Protein AF-A0AAW2NY58-F1 (afdb_monomer_lite)

Sequence (187 aa):
MQKLPPSAEVEAEKEINEHNFSPGEVVEVSSDEEGFEGAWFTATVVKKLKADKYLVEYQTLRNDDDTNFLREEVDTFHIRPCPPDVGLLDRFEVLEEVDALYNDGWWRGVISKVLKNDRYSVYFRNTQEELKFKHSDLRVHQDWVNCKWFIASKKGAHCFLELHIWSLRKGEMKWSVLADAGCLFFL

Organism: NCBI:txid2727405

Radius of gyration: 21.55 Å; chains: 1; bounding box: 48×75×43 Å

InterPro domains:
  IPR008395 Agenet-like domain [PF05641] (24-84)
  IPR008395 Agenet-like domain [PF05641] (96-145)
  IPR014002 Agenet domain, plant type [SM00743] (19-87)
  IPR014002 Agenet domain, plant type [SM00743] (90-146)

Structure (mmCIF, N/CA/C/O backbone):
data_AF-A0AAW2NY58-F1
#
_entry.id   AF-A0AAW2NY58-F1
#
loop_
_atom_site.group_PDB
_atom_site.id
_atom_site.type_symbol
_atom_site.label_atom_id
_atom_site.label_alt_id
_atom_site.label_comp_id
_atom_site.label_asym_id
_atom_site.label_entity_id
_atom_site.label_seq_id
_atom_site.pdbx_PDB_ins_code
_atom_site.Cartn_x
_atom_site.Cartn_y
_atom_site.Cartn_z
_atom_site.occupancy
_atom_site.B_iso_or_equiv
_atom_site.auth_seq_id
_atom_site.auth_comp_id
_atom_site.auth_asym_id
_atom_site.auth_atom_id
_atom_site.pdbx_PDB_model_num
ATOM 1 N N . MET A 1 1 ? -16.884 59.488 14.837 1.00 40.88 1 MET A N 1
ATOM 2 C CA . MET A 1 1 ? -16.771 59.121 13.407 1.00 40.88 1 MET A CA 1
ATOM 3 C C . MET A 1 1 ? -15.331 58.678 13.190 1.00 40.88 1 MET A C 1
ATOM 5 O O . MET A 1 1 ? -14.466 59.477 13.489 1.00 40.88 1 MET A O 1
ATOM 9 N N . GLN A 1 2 ? -14.964 57.456 12.821 1.00 37.62 2 GLN A N 1
ATOM 10 C CA . GLN A 1 2 ? -15.673 56.217 12.497 1.00 37.62 2 GLN A CA 1
ATOM 11 C C . GLN A 1 2 ? -14.883 55.075 13.160 1.00 37.62 2 GLN A C 1
ATOM 13 O O . GLN A 1 2 ? -13.655 55.108 13.177 1.00 37.62 2 GLN A O 1
ATOM 18 N N . LYS A 1 3 ? -15.577 54.088 13.732 1.00 45.19 3 LYS A N 1
ATOM 19 C CA . LYS A 1 3 ? -14.948 52.841 14.174 1.00 45.19 3 LYS A CA 1
ATOM 20 C C . LYS A 1 3 ? -14.780 51.992 12.915 1.00 45.19 3 LYS A C 1
ATOM 22 O O . LYS A 1 3 ? -15.778 51.707 12.255 1.00 45.19 3 LYS A O 1
ATOM 27 N N . LEU A 1 4 ? -13.536 51.689 12.550 1.00 39.16 4 LEU A N 1
ATOM 28 C CA . LEU A 1 4 ? -13.220 50.761 11.464 1.00 39.16 4 LEU A CA 1
ATOM 29 C C . LEU A 1 4 ? -13.933 49.426 11.740 1.00 39.16 4 LEU A C 1
ATOM 31 O O . LEU A 1 4 ? -13.881 48.956 12.883 1.00 39.16 4 LEU A O 1
ATOM 35 N N . PRO A 1 5 ? -14.638 48.840 10.757 1.00 49.28 5 PRO A N 1
ATOM 36 C CA . PRO A 1 5 ? -15.228 47.525 10.936 1.00 49.28 5 PRO A CA 1
ATOM 37 C C . PRO A 1 5 ? -14.102 46.494 11.104 1.00 49.28 5 PRO A C 1
ATOM 39 O O . PRO A 1 5 ? -13.067 46.627 10.444 1.00 49.28 5 PRO A O 1
ATOM 42 N N . PRO A 1 6 ? -14.270 45.486 11.978 1.00 42.91 6 PRO A N 1
ATOM 43 C CA . PRO A 1 6 ? -13.347 44.365 12.018 1.00 42.91 6 PRO A CA 1
ATOM 44 C C . PRO A 1 6 ? -13.346 43.719 10.632 1.00 42.91 6 PRO A C 1
ATOM 46 O O . PRO A 1 6 ? -14.400 43.368 10.096 1.00 42.91 6 PRO A O 1
ATOM 49 N N . SER A 1 7 ? -12.162 43.662 10.024 1.00 44.75 7 SER A N 1
ATOM 50 C CA . SER A 1 7 ? -11.916 42.918 8.799 1.00 44.75 7 SER A CA 1
ATOM 51 C C . SER A 1 7 ? -12.417 41.502 9.014 1.00 44.75 7 SER A C 1
ATOM 53 O O . SER A 1 7 ? -11.987 40.841 9.955 1.00 44.75 7 SER A O 1
ATOM 55 N N . ALA A 1 8 ? -13.355 41.082 8.172 1.00 47.47 8 ALA A N 1
ATOM 56 C CA . ALA A 1 8 ? -13.814 39.712 8.113 1.00 47.47 8 ALA A CA 1
ATOM 57 C C . ALA A 1 8 ? -12.601 38.810 7.852 1.00 47.47 8 ALA A C 1
ATOM 59 O O . ALA A 1 8 ? -12.132 38.690 6.720 1.00 47.47 8 ALA A O 1
ATOM 60 N N . GLU A 1 9 ? -12.081 38.210 8.918 1.00 47.88 9 GLU A N 1
ATOM 61 C CA . GLU A 1 9 ? -11.400 36.929 8.859 1.00 47.88 9 GLU A CA 1
ATOM 62 C C . GLU A 1 9 ? -12.449 35.945 8.343 1.00 47.88 9 GLU A C 1
ATOM 64 O O . GLU A 1 9 ? -13.301 35.442 9.069 1.00 47.88 9 GLU A O 1
ATOM 69 N N . VAL A 1 10 ? -12.475 35.782 7.024 1.00 48.47 10 VAL A N 1
ATOM 70 C CA . VAL A 1 10 ? -13.122 34.645 6.383 1.00 48.47 10 VAL A CA 1
ATOM 71 C C . VAL A 1 10 ? -12.256 33.434 6.704 1.00 48.47 10 VAL A C 1
ATOM 73 O O . VAL A 1 10 ? -11.370 33.065 5.936 1.00 48.47 10 VAL A O 1
ATOM 76 N N . GLU A 1 11 ? -12.492 32.844 7.874 1.00 48.81 11 GLU A N 1
ATOM 77 C CA . GLU A 1 11 ? -12.131 31.457 8.123 1.00 48.81 11 GLU A CA 1
ATOM 78 C C . GLU A 1 11 ? -12.963 30.617 7.156 1.00 48.81 11 GLU A C 1
ATOM 80 O O . GLU A 1 11 ? -14.151 30.360 7.344 1.00 48.81 11 GLU A O 1
ATOM 85 N N . ALA A 1 12 ? -12.345 30.267 6.030 1.00 46.56 12 ALA A N 1
ATOM 86 C CA . ALA A 1 12 ? -12.826 29.195 5.188 1.00 46.56 12 ALA A CA 1
ATOM 87 C C . ALA A 1 12 ? -12.611 27.893 5.967 1.00 46.56 12 ALA A C 1
ATOM 89 O O . ALA A 1 12 ? -11.617 27.195 5.765 1.00 46.56 12 ALA A O 1
ATOM 90 N N . GLU A 1 13 ? -13.531 27.592 6.882 1.00 50.84 13 GLU A N 1
ATOM 91 C CA . GLU A 1 13 ? -13.724 26.250 7.415 1.00 50.84 13 GLU A CA 1
ATOM 92 C C . GLU A 1 13 ? -14.074 25.357 6.225 1.00 50.84 13 GLU A C 1
ATOM 94 O O . GLU A 1 13 ? -15.207 25.264 5.753 1.00 50.84 13 GLU A O 1
ATOM 99 N N . LYS A 1 14 ? -13.033 24.775 5.637 1.00 46.78 14 LYS A N 1
ATOM 100 C CA . LYS A 1 14 ? -13.159 23.771 4.599 1.00 46.78 14 LYS A CA 1
ATOM 101 C C . LYS A 1 14 ? -13.747 22.561 5.309 1.00 46.78 14 LYS A C 1
ATOM 103 O O . LYS A 1 14 ? -13.007 21.888 6.014 1.00 46.78 14 LYS A O 1
ATOM 108 N N . GLU A 1 15 ? -15.056 22.339 5.182 1.00 48.41 15 GLU A N 1
ATOM 109 C CA . GLU A 1 15 ? -15.723 21.137 5.691 1.00 48.41 15 GLU A CA 1
ATOM 110 C C . GLU A 1 15 ? -14.904 19.912 5.264 1.00 48.41 15 GLU A C 1
ATOM 112 O O . GLU A 1 15 ? -14.901 19.502 4.097 1.00 48.41 15 GLU A O 1
ATOM 117 N N . ILE A 1 16 ? -14.132 19.370 6.204 1.00 56.91 16 ILE A N 1
ATOM 118 C CA . ILE A 1 16 ? -13.429 18.114 6.021 1.00 56.91 16 ILE A CA 1
ATOM 119 C C . ILE A 1 16 ? -14.545 17.093 6.134 1.00 56.91 16 ILE A C 1
ATOM 121 O O . ILE A 1 16 ? -15.037 16.810 7.220 1.00 56.91 16 ILE A O 1
ATOM 125 N N . ASN A 1 17 ? -15.042 16.630 4.994 1.00 56.12 17 ASN A N 1
ATOM 126 C CA . ASN A 1 17 ? -16.000 15.542 4.978 1.00 56.12 17 ASN A CA 1
ATOM 127 C C . ASN A 1 17 ? -15.275 14.314 5.541 1.00 56.12 17 ASN A C 1
ATOM 129 O O . ASN A 1 17 ? -14.554 13.657 4.805 1.00 56.12 17 ASN A O 1
ATOM 133 N N . GLU A 1 18 ? -15.363 14.062 6.843 1.00 67.19 18 GLU A N 1
ATOM 134 C CA . GLU A 1 18 ? -14.684 12.937 7.479 1.00 67.19 18 GLU A CA 1
ATOM 135 C C . GLU A 1 18 ? -15.263 11.630 6.935 1.00 67.19 18 GLU A C 1
ATOM 137 O O . GLU A 1 18 ? -16.460 11.351 7.061 1.00 67.19 18 GLU A O 1
ATOM 142 N N . HIS A 1 19 ? -14.417 10.808 6.312 1.00 79.00 19 HIS A N 1
ATOM 143 C CA . HIS A 1 19 ? -14.814 9.454 5.959 1.00 79.00 19 HIS A CA 1
ATOM 144 C C . HIS A 1 19 ? -14.760 8.584 7.214 1.00 79.00 19 HIS A C 1
ATOM 146 O O . HIS A 1 19 ? -13.694 8.367 7.788 1.00 79.00 19 HIS A O 1
ATOM 152 N N . ASN A 1 20 ? -15.922 8.107 7.656 1.00 88.75 20 ASN A N 1
ATOM 153 C CA . ASN A 1 20 ? -16.019 7.202 8.791 1.00 88.75 20 ASN A CA 1
ATOM 154 C C . ASN A 1 20 ? -16.036 5.755 8.311 1.00 88.75 20 ASN A C 1
ATOM 156 O O . ASN A 1 20 ? -16.922 5.378 7.546 1.00 88.75 20 ASN A O 1
ATOM 160 N N . PHE A 1 21 ? -15.109 4.952 8.827 1.00 93.69 21 PHE A N 1
ATOM 161 C CA . PHE A 1 21 ? -15.037 3.527 8.525 1.00 93.69 21 PHE A CA 1
ATOM 162 C C . PHE A 1 21 ? -15.838 2.707 9.532 1.00 93.69 21 PHE A C 1
ATOM 164 O O . PHE A 1 21 ? -15.803 2.958 10.744 1.00 93.69 21 PHE A O 1
ATOM 171 N N . SER A 1 22 ? -16.557 1.707 9.037 1.00 95.38 22 SER A N 1
ATOM 172 C CA . SER A 1 22 ? -17.362 0.818 9.878 1.00 95.38 22 SER A CA 1
ATOM 173 C C . SER A 1 22 ? -16.564 -0.411 10.328 1.00 95.38 22 SER A C 1
ATOM 175 O O . SER A 1 22 ? -15.700 -0.885 9.595 1.00 95.38 22 SER A O 1
ATOM 177 N N . PRO A 1 23 ? -16.851 -0.996 11.508 1.00 97.50 23 PRO A N 1
ATOM 178 C CA . PRO A 1 23 ? -16.295 -2.297 11.875 1.00 97.50 23 PRO A CA 1
ATOM 179 C C . PRO A 1 23 ? -16.556 -3.358 10.795 1.00 97.50 23 PRO A C 1
ATOM 181 O O . PRO A 1 23 ? -17.683 -3.497 10.320 1.00 97.50 23 PRO A O 1
ATOM 184 N N . GLY A 1 24 ? -15.521 -4.115 10.433 1.00 97.44 24 GLY A N 1
ATOM 185 C CA . GLY A 1 24 ? -15.538 -5.112 9.361 1.00 97.44 24 GLY A CA 1
ATOM 186 C C . GLY A 1 24 ? -15.203 -4.566 7.969 1.00 97.44 24 GLY A C 1
ATOM 187 O O . GLY A 1 24 ? -15.057 -5.354 7.039 1.00 97.44 24 GLY A O 1
ATOM 188 N N . GLU A 1 25 ? -15.066 -3.249 7.809 1.00 97.69 25 GLU A N 1
ATOM 189 C CA . GLU A 1 25 ? -14.656 -2.638 6.545 1.00 97.69 25 GLU A CA 1
ATOM 190 C C . GLU A 1 25 ? -13.171 -2.893 6.259 1.00 97.69 25 GLU A C 1
ATOM 192 O O . GLU A 1 25 ? -12.333 -2.812 7.162 1.00 97.69 25 GLU A O 1
ATOM 197 N N . VAL A 1 26 ? -12.852 -3.207 5.000 1.00 98.06 26 VAL A N 1
ATOM 198 C CA . VAL A 1 26 ? -11.473 -3.396 4.539 1.00 98.06 26 VAL A CA 1
ATOM 199 C C . VAL A 1 26 ? -10.910 -2.052 4.090 1.00 98.06 26 VAL A C 1
ATOM 201 O O . VAL A 1 26 ? -11.518 -1.343 3.289 1.00 98.06 26 VAL A O 1
ATOM 204 N N . VAL A 1 27 ? -9.741 -1.721 4.620 1.00 97.62 27 VAL A N 1
ATOM 205 C CA . VAL A 1 27 ? -9.057 -0.439 4.456 1.00 97.62 27 VAL A CA 1
ATOM 206 C C . VAL A 1 27 ? -7.591 -0.669 4.111 1.00 97.62 27 VAL A C 1
ATOM 208 O O . VAL A 1 27 ? -7.059 -1.772 4.253 1.00 97.62 27 VAL A O 1
ATOM 211 N N . GLU A 1 28 ? -6.922 0.389 3.676 1.00 98.00 28 GLU A N 1
ATOM 212 C CA . GLU A 1 28 ? -5.469 0.440 3.604 1.00 98.00 28 GLU A CA 1
ATOM 213 C C . GLU A 1 28 ? -4.922 1.400 4.651 1.00 98.00 28 GLU A C 1
ATOM 215 O O . GLU A 1 28 ? -5.489 2.471 4.879 1.00 98.00 28 GLU A O 1
ATOM 220 N N . VAL A 1 29 ? -3.810 1.003 5.263 1.00 97.44 29 VAL A N 1
ATOM 221 C CA . VAL A 1 29 ? -3.153 1.722 6.353 1.00 97.44 29 VAL A CA 1
ATOM 222 C C . VAL A 1 29 ? -1.710 2.034 5.977 1.00 97.44 29 VAL A C 1
ATOM 224 O O . VAL A 1 29 ? -1.019 1.167 5.443 1.00 97.44 29 VAL A O 1
ATOM 227 N N . SER A 1 30 ? -1.265 3.257 6.241 1.00 95.75 30 SER A N 1
ATOM 228 C CA . SER A 1 30 ? 0.127 3.685 6.075 1.00 95.75 30 SER A CA 1
ATOM 229 C C . SER A 1 30 ? 0.793 3.950 7.426 1.00 95.75 30 SER A C 1
ATOM 231 O O . SER A 1 30 ? 0.131 4.003 8.460 1.00 95.75 30 SER A O 1
ATOM 233 N N . SER A 1 31 ? 2.113 4.122 7.424 1.00 91.75 31 SER A N 1
ATOM 234 C CA . SER A 1 31 ? 2.884 4.513 8.604 1.00 91.75 31 SER A CA 1
ATOM 235 C C . SER A 1 31 ? 3.974 5.509 8.209 1.00 91.75 31 SER A C 1
ATOM 237 O O . SER A 1 31 ? 4.522 5.424 7.108 1.00 91.75 31 SER A O 1
ATOM 239 N N . ASP A 1 32 ? 4.274 6.447 9.108 1.00 88.31 32 ASP A N 1
ATOM 240 C CA . ASP A 1 32 ? 5.412 7.372 8.990 1.00 88.31 32 ASP A CA 1
ATOM 241 C C . ASP A 1 32 ? 6.668 6.830 9.699 1.00 88.31 32 ASP A C 1
ATOM 243 O O . ASP A 1 32 ? 7.661 7.543 9.843 1.00 88.31 32 ASP A O 1
ATOM 247 N N . GLU A 1 33 ? 6.622 5.592 10.200 1.00 88.06 33 GLU A N 1
ATOM 248 C CA . GLU A 1 33 ? 7.790 4.933 10.777 1.00 88.06 33 GLU A CA 1
ATOM 249 C C . GLU A 1 33 ? 8.882 4.713 9.726 1.00 88.06 33 GLU A C 1
ATOM 251 O O . GLU A 1 33 ? 8.606 4.393 8.565 1.00 88.06 33 GLU A O 1
ATOM 256 N N . GLU A 1 34 ? 10.134 4.861 10.164 1.00 85.38 34 GLU A N 1
ATOM 257 C CA . GLU A 1 34 ? 11.299 4.722 9.296 1.00 85.38 34 GLU A CA 1
ATOM 258 C C . GLU A 1 34 ? 11.312 3.349 8.615 1.00 85.38 34 GLU A C 1
ATOM 260 O O . GLU A 1 34 ? 11.319 2.306 9.272 1.00 85.38 34 GLU A O 1
ATOM 265 N N . GLY A 1 35 ? 11.334 3.356 7.284 1.00 83.88 35 GLY A N 1
ATOM 266 C CA . GLY A 1 35 ? 11.317 2.154 6.463 1.00 83.88 35 GLY A CA 1
ATOM 267 C C . GLY A 1 35 ? 9.934 1.744 5.960 1.00 83.88 35 GLY A C 1
ATOM 268 O O . GLY A 1 35 ? 9.877 0.838 5.133 1.00 83.88 35 GLY A O 1
ATOM 269 N N . PHE A 1 36 ? 8.849 2.400 6.383 1.00 84.94 36 PHE A N 1
ATOM 270 C CA . PHE A 1 36 ? 7.482 2.161 5.893 1.00 84.94 36 PHE A CA 1
ATOM 271 C C . PHE A 1 36 ? 6.908 3.331 5.083 1.00 84.94 36 PHE A C 1
ATOM 273 O O . PHE A 1 36 ? 5.754 3.289 4.646 1.00 84.94 36 PHE A O 1
ATOM 280 N N . GLU A 1 37 ? 7.707 4.368 4.827 1.00 84.56 37 GLU A N 1
ATOM 281 C CA . GLU A 1 37 ? 7.226 5.575 4.173 1.00 84.56 37 GLU A CA 1
ATOM 282 C C . GLU A 1 37 ? 6.786 5.292 2.732 1.00 84.56 37 GLU A C 1
ATOM 284 O O . GLU A 1 37 ? 7.573 4.888 1.869 1.00 84.56 37 GLU A O 1
ATOM 289 N N . GLY A 1 38 ? 5.514 5.572 2.444 1.00 83.56 38 GLY A N 1
ATOM 290 C CA . GLY A 1 38 ? 4.919 5.352 1.124 1.00 83.56 38 GLY A CA 1
ATOM 291 C C . GLY A 1 38 ? 4.408 3.929 0.880 1.00 83.56 38 GLY A C 1
ATOM 292 O O . GLY A 1 38 ? 4.032 3.627 -0.259 1.00 83.56 38 GLY A O 1
ATOM 293 N N . ALA A 1 39 ? 4.373 3.084 1.915 1.00 93.31 39 ALA A N 1
ATOM 294 C CA . ALA A 1 39 ? 3.716 1.784 1.894 1.00 93.31 39 ALA A CA 1
ATOM 295 C C . ALA A 1 39 ? 2.264 1.868 2.396 1.00 93.31 39 ALA A C 1
ATOM 297 O O . ALA A 1 39 ? 1.939 2.641 3.298 1.00 93.31 39 ALA A O 1
ATOM 298 N N . TRP A 1 40 ? 1.400 1.037 1.815 1.00 96.94 40 TRP A N 1
ATOM 299 C CA . TRP A 1 40 ? 0.014 0.845 2.236 1.00 96.94 40 TRP A CA 1
ATOM 300 C C . TRP A 1 40 ? -0.269 -0.638 2.472 1.00 96.94 40 TRP A C 1
ATOM 302 O O . TRP A 1 40 ? -0.137 -1.456 1.561 1.00 96.94 40 TRP A O 1
ATOM 312 N N . PHE A 1 41 ? -0.701 -0.990 3.676 1.00 97.31 41 PHE A N 1
ATOM 313 C CA . PHE A 1 41 ? -0.982 -2.363 4.085 1.00 97.31 41 PHE A CA 1
ATOM 314 C C . PHE A 1 41 ? -2.482 -2.585 4.218 1.00 97.31 41 PHE A C 1
ATOM 316 O O . PHE A 1 41 ? -3.209 -1.740 4.738 1.00 97.31 41 PHE A O 1
ATOM 323 N N . THR A 1 42 ? -2.965 -3.732 3.746 1.00 97.75 42 THR A N 1
ATOM 324 C CA . THR A 1 42 ? -4.389 -4.062 3.837 1.00 97.75 42 THR A CA 1
ATOM 325 C C . THR A 1 42 ? -4.749 -4.475 5.260 1.00 97.75 42 THR A C 1
ATOM 327 O O . THR A 1 42 ? -4.117 -5.356 5.848 1.00 97.75 42 THR A O 1
ATOM 330 N N . ALA A 1 43 ? -5.798 -3.865 5.802 1.00 98.25 43 ALA A N 1
ATOM 331 C CA . ALA A 1 43 ? -6.293 -4.134 7.141 1.00 98.25 43 ALA A CA 1
ATOM 332 C C . ALA A 1 43 ? -7.825 -4.147 7.179 1.00 98.25 43 ALA A C 1
ATOM 334 O O . ALA A 1 43 ? -8.503 -3.736 6.239 1.00 98.25 43 ALA A O 1
ATOM 335 N N .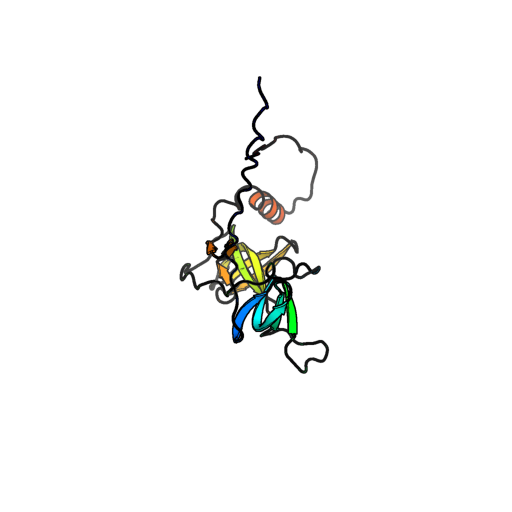 THR A 1 44 ? -8.375 -4.636 8.283 1.00 98.44 44 THR A N 1
ATOM 336 C CA . THR A 1 44 ? -9.810 -4.619 8.568 1.00 98.44 44 THR A CA 1
ATOM 337 C C . THR A 1 44 ? -10.061 -3.763 9.797 1.00 98.44 44 THR A C 1
ATOM 339 O O . THR A 1 44 ? -9.388 -3.916 10.817 1.00 98.44 44 THR A O 1
ATOM 342 N N . VAL A 1 45 ? -11.047 -2.873 9.733 1.00 98.31 45 VAL A N 1
ATOM 343 C CA . VAL A 1 45 ? -11.429 -2.049 10.881 1.00 98.31 45 VAL A CA 1
ATOM 344 C C . VAL A 1 45 ? -12.078 -2.925 11.945 1.00 98.31 45 VAL A C 1
ATOM 346 O O . VAL A 1 45 ? -13.116 -3.541 11.722 1.00 98.31 45 VAL A O 1
ATOM 349 N N . VAL A 1 46 ? -11.490 -2.959 13.138 1.00 98.06 46 VAL A N 1
ATOM 350 C CA . VAL A 1 46 ? -12.043 -3.684 14.288 1.00 98.06 46 VAL A CA 1
ATOM 351 C C . VAL A 1 46 ? -13.074 -2.813 15.001 1.00 98.06 46 VAL A C 1
ATOM 353 O O . VAL A 1 46 ? -14.159 -3.283 15.341 1.00 98.06 46 VAL A O 1
ATOM 356 N N . LYS A 1 47 ? -12.741 -1.539 15.249 1.00 96.38 47 LYS A N 1
ATOM 357 C CA . LYS A 1 47 ? -13.648 -0.544 15.847 1.00 96.38 47 LYS A CA 1
ATOM 358 C C . LYS A 1 47 ? -13.101 0.876 15.719 1.00 96.38 47 LYS A C 1
ATOM 360 O O . LYS A 1 47 ? -11.889 1.077 15.733 1.00 96.38 47 LYS A O 1
ATOM 365 N N . LYS A 1 48 ? -14.002 1.862 15.716 1.00 95.38 48 LYS A N 1
ATOM 366 C CA . LYS A 1 48 ? -13.647 3.270 15.939 1.00 95.38 48 LYS A CA 1
ATOM 367 C C . LYS A 1 48 ? -13.308 3.496 17.418 1.00 95.38 48 LYS A C 1
ATOM 369 O O . LYS A 1 48 ? -14.000 2.994 18.309 1.00 95.38 48 LYS A O 1
ATOM 374 N N . LEU A 1 49 ? -12.231 4.226 17.673 1.00 93.50 49 LEU A N 1
ATOM 375 C CA . LEU A 1 49 ? -11.782 4.662 18.993 1.00 93.50 49 LEU A CA 1
ATOM 376 C C . LEU A 1 49 ? -12.139 6.144 19.206 1.00 93.50 49 LEU A C 1
ATOM 378 O O . LEU A 1 49 ? -12.781 6.781 18.373 1.00 93.50 49 LEU A O 1
ATOM 382 N N . LYS A 1 50 ? -11.774 6.696 20.366 1.00 88.19 50 LYS A N 1
ATOM 383 C CA . LYS A 1 50 ? -11.902 8.139 20.630 1.00 88.19 50 LYS A CA 1
ATOM 384 C C . LYS A 1 50 ? -10.784 8.906 19.912 1.00 88.19 50 LYS A C 1
ATOM 386 O O . LYS A 1 50 ? -9.772 8.303 19.575 1.00 88.19 50 LYS A O 1
ATOM 391 N N . ALA A 1 51 ? -10.954 10.224 19.777 1.00 86.31 51 ALA A N 1
ATOM 392 C CA . ALA A 1 51 ? -9.958 11.127 19.188 1.00 86.31 51 ALA A CA 1
ATOM 393 C C . ALA A 1 51 ? -9.538 10.719 17.765 1.00 86.31 51 ALA A C 1
ATOM 395 O O . ALA A 1 51 ? -8.354 10.684 17.465 1.00 86.31 51 ALA A O 1
ATOM 396 N N . ASP A 1 52 ? -10.522 10.353 16.938 1.00 87.19 52 ASP A N 1
ATOM 397 C CA . ASP A 1 52 ? -10.343 10.107 15.500 1.00 87.19 52 ASP A CA 1
ATOM 398 C C . ASP A 1 52 ? -9.297 9.040 15.159 1.00 87.19 52 ASP A C 1
ATOM 400 O O . ASP A 1 52 ? -8.575 9.101 14.169 1.00 87.19 52 ASP A O 1
ATOM 404 N N . LYS A 1 53 ? -9.279 7.991 15.985 1.00 94.81 53 LYS A N 1
ATOM 405 C CA . LYS A 1 53 ? -8.484 6.787 15.760 1.00 94.81 53 LYS A CA 1
ATOM 406 C C . LYS A 1 53 ? -9.344 5.569 15.479 1.00 94.81 53 LYS A C 1
ATOM 408 O O . LYS A 1 53 ? -10.507 5.489 15.887 1.00 94.81 53 LYS A O 1
ATOM 413 N N . TYR A 1 54 ? -8.735 4.573 14.855 1.00 97.06 54 TYR A N 1
ATOM 414 C CA . TYR A 1 54 ? -9.325 3.264 14.607 1.00 97.06 54 TYR A CA 1
ATOM 415 C C . TYR A 1 54 ? -8.405 2.176 15.139 1.00 97.06 54 TYR A C 1
ATOM 417 O O . TYR A 1 54 ? -7.193 2.261 15.001 1.00 97.06 54 TYR A O 1
ATOM 425 N N . LEU A 1 55 ? -8.985 1.136 15.735 1.00 97.75 55 LEU A N 1
ATOM 426 C CA . LEU A 1 55 ? -8.275 -0.122 15.920 1.00 97.75 55 LEU A CA 1
ATOM 427 C C . LEU A 1 55 ? -8.458 -0.936 14.643 1.00 97.75 55 LEU A C 1
ATOM 429 O O . LEU A 1 55 ? -9.601 -1.221 14.267 1.00 97.75 55 LEU A O 1
ATOM 433 N N . VAL A 1 56 ? -7.360 -1.328 14.014 1.00 98.31 56 VAL A N 1
ATOM 434 C CA . VAL A 1 56 ? -7.347 -2.157 12.805 1.00 98.31 56 VAL A CA 1
ATOM 435 C C . VAL A 1 56 ? -6.646 -3.485 13.071 1.00 98.31 56 VAL A C 1
ATOM 437 O O . VAL A 1 56 ? -5.879 -3.610 14.023 1.00 98.31 56 VAL A O 1
ATOM 440 N N . GLU A 1 57 ? -6.934 -4.486 12.247 1.00 98.38 57 GLU A N 1
ATOM 441 C CA . GLU A 1 57 ? -6.222 -5.764 12.196 1.00 98.38 57 GLU A CA 1
ATOM 442 C C . GLU A 1 57 ? -5.697 -5.975 10.775 1.00 98.38 57 GLU A C 1
ATOM 444 O O . GLU A 1 57 ? -6.485 -5.992 9.825 1.00 98.38 57 GLU A O 1
ATOM 449 N N . TYR A 1 58 ? -4.382 -6.102 10.611 1.00 97.75 58 TYR A N 1
ATOM 450 C CA . TYR A 1 58 ? -3.765 -6.312 9.301 1.00 97.75 58 TYR A CA 1
ATOM 451 C C . TYR A 1 58 ? -4.103 -7.697 8.747 1.00 97.75 58 TYR A C 1
ATOM 453 O O . TYR A 1 58 ? -4.233 -8.666 9.488 1.00 97.75 58 TYR A O 1
ATOM 461 N N . GLN A 1 59 ? -4.229 -7.816 7.426 1.00 96.44 59 GLN A N 1
ATOM 462 C CA . GLN A 1 59 ? -4.584 -9.092 6.787 1.00 96.44 59 GLN A CA 1
ATOM 463 C C . GLN A 1 59 ? -3.385 -10.010 6.533 1.00 96.44 59 GLN A C 1
ATOM 465 O O . GLN A 1 59 ? -3.560 -11.204 6.291 1.00 96.44 59 GLN A O 1
ATOM 470 N N . THR A 1 60 ? -2.178 -9.454 6.554 1.00 93.00 60 THR A N 1
ATOM 471 C CA . THR A 1 60 ? -0.938 -10.146 6.180 1.00 93.00 60 THR A CA 1
ATOM 472 C C . THR A 1 60 ? 0.135 -10.042 7.261 1.00 93.00 60 THR A C 1
ATOM 474 O O . THR A 1 60 ? 0.859 -11.010 7.480 1.00 93.00 60 THR A O 1
ATOM 477 N N . LEU A 1 61 ? 0.196 -8.921 7.989 1.00 93.56 61 LEU A N 1
ATOM 478 C CA . LEU A 1 61 ? 1.182 -8.706 9.048 1.00 93.56 61 LEU A CA 1
ATOM 479 C C . LEU A 1 61 ? 0.831 -9.473 10.327 1.00 93.56 61 LEU A C 1
ATOM 481 O O . LEU A 1 61 ? -0.320 -9.509 10.773 1.00 93.56 61 LEU A O 1
ATOM 485 N N . ARG A 1 62 ? 1.853 -10.077 10.927 1.00 93.81 62 ARG A N 1
ATOM 486 C CA . ARG A 1 62 ? 1.781 -10.878 12.152 1.00 93.81 62 ARG A CA 1
ATOM 487 C C . ARG A 1 62 ? 2.353 -10.098 13.327 1.00 93.81 62 ARG A C 1
ATOM 489 O O . ARG A 1 62 ? 3.174 -9.208 13.140 1.00 93.81 62 ARG A O 1
ATOM 496 N N . ASN A 1 63 ? 1.900 -10.423 14.530 1.00 93.12 63 ASN A N 1
ATOM 497 C CA . ASN A 1 63 ? 2.513 -9.917 15.755 1.00 93.12 63 ASN A CA 1
ATOM 498 C C . ASN A 1 63 ? 3.871 -10.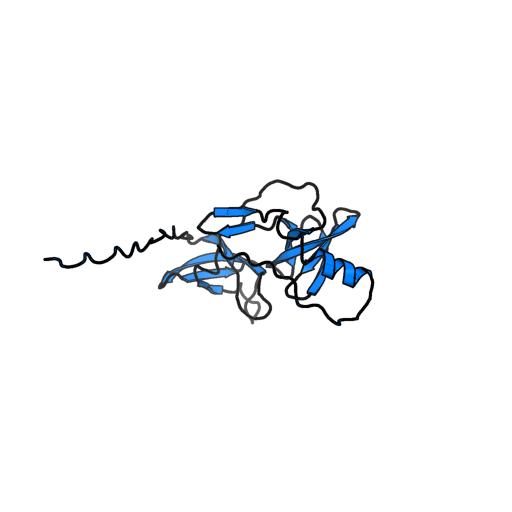598 16.028 1.00 93.12 63 ASN A C 1
ATOM 500 O O . ASN A 1 63 ? 4.212 -11.598 15.401 1.00 93.12 63 ASN A O 1
ATOM 504 N N . ASP A 1 64 ? 4.626 -10.082 17.001 1.00 92.12 64 ASP A N 1
ATOM 505 C CA . ASP A 1 64 ? 5.997 -10.532 17.305 1.00 92.12 64 ASP A CA 1
ATOM 506 C C . ASP A 1 64 ? 6.133 -12.030 17.631 1.00 92.12 64 ASP A C 1
ATOM 508 O O . ASP A 1 64 ? 7.203 -12.611 17.451 1.00 92.12 64 ASP A O 1
ATOM 512 N N . ASP A 1 65 ? 5.068 -12.658 18.138 1.00 93.88 65 ASP A N 1
ATOM 513 C CA . ASP A 1 65 ? 5.043 -14.087 18.470 1.00 93.88 65 ASP A CA 1
ATOM 514 C C . ASP A 1 65 ? 4.490 -14.980 17.341 1.00 93.88 65 ASP A C 1
ATOM 516 O O . ASP A 1 65 ? 4.427 -16.198 17.509 1.00 93.88 65 ASP A O 1
ATOM 520 N N . ASP A 1 66 ? 4.114 -14.387 16.202 1.00 91.94 66 ASP A N 1
ATOM 521 C CA . ASP A 1 66 ? 3.537 -15.039 15.018 1.00 91.94 66 ASP A CA 1
ATOM 522 C C . ASP A 1 66 ? 2.269 -15.873 15.308 1.00 91.94 66 ASP A C 1
ATOM 524 O O . ASP A 1 66 ? 1.905 -16.788 14.567 1.00 91.94 66 ASP A O 1
ATOM 528 N N . THR A 1 67 ? 1.558 -15.581 16.404 1.00 93.31 67 THR A N 1
ATOM 529 C CA . THR A 1 67 ? 0.343 -16.325 16.781 1.00 93.31 67 THR A CA 1
ATOM 530 C C . THR A 1 67 ? -0.930 -15.724 16.203 1.00 93.31 67 THR A C 1
ATOM 532 O O . THR A 1 67 ? -1.908 -16.443 15.989 1.00 93.31 67 THR A O 1
ATOM 535 N N . ASN A 1 68 ? -0.945 -14.411 15.968 1.00 95.44 68 ASN A N 1
ATOM 536 C CA . ASN A 1 68 ? -2.124 -13.668 15.542 1.00 95.44 68 ASN A CA 1
ATOM 537 C C . ASN A 1 68 ? -1.763 -12.621 14.483 1.00 95.44 68 ASN A C 1
ATOM 539 O O . ASN A 1 68 ? -0.601 -12.288 14.261 1.00 95.44 68 ASN A O 1
ATOM 543 N N . PHE A 1 69 ? -2.780 -12.097 13.801 1.00 96.94 69 PHE A N 1
ATOM 544 C CA . PHE A 1 69 ? -2.593 -10.914 12.967 1.00 96.94 69 PHE A CA 1
ATOM 545 C C . PHE A 1 69 ? -2.328 -9.681 13.835 1.00 96.94 69 PHE A C 1
ATOM 547 O O . PHE A 1 69 ? -2.892 -9.537 14.925 1.00 96.94 69 PHE A O 1
ATOM 554 N N . LEU A 1 70 ? -1.451 -8.808 13.347 1.00 96.75 70 LEU A N 1
ATOM 555 C CA . LEU A 1 70 ? -1.075 -7.578 14.028 1.00 96.75 70 LEU A CA 1
ATOM 556 C C . LEU A 1 70 ? -2.286 -6.643 14.139 1.00 96.75 70 LEU A C 1
ATOM 558 O O . LEU A 1 70 ? -3.052 -6.479 13.186 1.00 96.75 70 LEU A O 1
ATOM 562 N N . ARG A 1 71 ? -2.451 -6.020 15.310 1.00 97.38 71 ARG A N 1
ATOM 563 C CA . ARG A 1 71 ? -3.463 -4.991 15.560 1.00 97.38 71 ARG A CA 1
ATOM 564 C C . ARG A 1 71 ? -2.813 -3.718 16.047 1.00 97.38 71 ARG A C 1
ATOM 566 O O . ARG A 1 71 ? -2.008 -3.770 16.971 1.00 97.38 71 ARG A O 1
ATOM 573 N N . GLU A 1 72 ? -3.248 -2.593 15.500 1.00 95.81 72 GLU A N 1
ATOM 574 C CA . GLU A 1 72 ? -2.688 -1.280 15.811 1.00 95.81 72 GLU A CA 1
ATOM 575 C C . GLU A 1 72 ? -3.774 -0.208 15.885 1.00 95.81 72 GLU A C 1
ATOM 577 O O . GLU A 1 72 ? -4.847 -0.331 15.284 1.00 95.81 72 GLU A O 1
ATOM 582 N N . GLU A 1 73 ? -3.500 0.839 16.666 1.00 96.94 73 GLU A N 1
ATOM 583 C CA . GLU A 1 73 ? -4.311 2.053 16.680 1.00 96.94 73 GLU A CA 1
ATOM 584 C C . GLU A 1 73 ? -3.774 3.027 15.633 1.00 96.94 73 GLU A C 1
ATOM 586 O O . GLU A 1 73 ? -2.648 3.503 15.751 1.00 96.94 73 GLU A O 1
ATOM 591 N N . VAL A 1 74 ? -4.596 3.352 14.643 1.00 95.81 74 VAL A N 1
ATOM 592 C CA . VAL A 1 74 ? -4.214 4.198 13.509 1.00 95.81 74 VAL A CA 1
ATOM 593 C C . VAL A 1 74 ? -5.019 5.488 13.519 1.00 95.81 74 VAL A C 1
ATOM 595 O O . VAL A 1 74 ? -6.197 5.496 13.889 1.00 95.81 74 VAL A O 1
ATOM 598 N N . ASP A 1 75 ? -4.373 6.585 13.143 1.00 93.62 75 ASP A N 1
ATOM 599 C CA . ASP A 1 75 ? -5.014 7.889 12.994 1.00 93.62 75 ASP A CA 1
ATOM 600 C C . ASP A 1 75 ? -5.778 7.979 11.663 1.00 93.62 75 ASP A C 1
ATOM 602 O O . ASP A 1 75 ? -5.409 7.329 10.684 1.00 93.62 75 ASP A O 1
ATOM 606 N N . THR A 1 76 ? -6.825 8.807 11.605 1.00 91.69 76 THR A N 1
ATOM 607 C CA . THR A 1 76 ? -7.521 9.180 10.361 1.00 91.69 76 THR A CA 1
ATOM 608 C C . THR A 1 76 ? -6.615 9.598 9.198 1.00 91.69 76 THR A C 1
ATOM 610 O O . THR A 1 76 ? -7.003 9.393 8.048 1.00 91.69 76 THR A O 1
ATOM 613 N N . PHE A 1 77 ? -5.428 10.161 9.451 1.00 90.81 77 PHE A N 1
ATOM 614 C CA . PHE A 1 77 ? -4.480 10.536 8.393 1.00 90.81 77 PHE A CA 1
ATOM 615 C C . PHE A 1 77 ? -3.779 9.336 7.737 1.00 90.81 77 PHE A C 1
ATOM 617 O O . PHE A 1 77 ? -3.322 9.443 6.599 1.00 90.81 77 PHE A O 1
ATOM 624 N N . HIS A 1 78 ? -3.737 8.192 8.423 1.00 94.38 78 HIS A N 1
ATOM 625 C CA . HIS A 1 78 ? -3.025 6.978 8.011 1.00 94.38 78 HIS A CA 1
ATOM 626 C C . HIS A 1 78 ? -3.964 5.849 7.588 1.00 94.38 78 HIS A C 1
ATOM 628 O O . HIS A 1 78 ? -3.554 4.697 7.513 1.00 94.38 78 HIS A O 1
ATOM 634 N N . ILE A 1 79 ? -5.231 6.157 7.307 1.00 95.25 79 ILE A N 1
ATOM 635 C CA . ILE A 1 79 ? -6.250 5.183 6.905 1.00 95.25 79 ILE A CA 1
ATOM 636 C C . ILE A 1 79 ? -7.032 5.692 5.691 1.00 95.25 79 ILE A C 1
ATOM 638 O O . ILE A 1 79 ? -7.463 6.844 5.622 1.00 95.25 79 ILE A O 1
ATOM 642 N N . ARG A 1 80 ? -7.237 4.816 4.708 1.00 96.12 80 ARG A N 1
ATOM 643 C CA . ARG A 1 80 ? -8.033 5.093 3.504 1.00 96.12 80 ARG A CA 1
ATOM 644 C C . ARG A 1 80 ? -8.855 3.863 3.107 1.00 96.12 80 ARG A C 1
ATOM 646 O O . ARG A 1 80 ? -8.481 2.750 3.473 1.00 96.12 80 ARG A O 1
ATOM 653 N N . PRO A 1 81 ? -9.955 4.009 2.350 1.00 96.19 81 PRO A N 1
ATOM 654 C CA . PRO A 1 81 ? -10.611 2.846 1.760 1.00 96.19 81 PRO A CA 1
ATOM 655 C C . PRO A 1 81 ? -9.656 2.119 0.803 1.00 96.19 81 PRO A C 1
ATOM 657 O O . PRO A 1 81 ? -8.634 2.669 0.390 1.00 96.19 81 PRO A O 1
ATOM 660 N N . CYS A 1 82 ? -9.978 0.893 0.399 1.00 95.06 82 CYS A N 1
ATOM 661 C CA . CYS A 1 82 ? -9.242 0.275 -0.701 1.00 95.06 82 CYS A CA 1
ATOM 662 C C . CYS A 1 82 ? -9.452 1.075 -2.000 1.00 95.06 82 CYS A C 1
ATOM 664 O O . CYS A 1 82 ? -10.582 1.499 -2.278 1.00 95.06 82 CYS A O 1
ATOM 666 N N . PRO A 1 83 ? -8.397 1.286 -2.809 1.00 93.62 83 PRO A N 1
ATOM 667 C CA . PRO A 1 83 ? -8.537 1.972 -4.082 1.00 93.62 83 PRO A CA 1
ATOM 668 C C . PRO A 1 83 ? -9.495 1.207 -4.999 1.00 93.62 83 PRO A C 1
ATOM 670 O O . PRO A 1 83 ? -9.448 -0.026 -5.048 1.00 93.62 83 PRO A O 1
ATOM 673 N N . PRO A 1 84 ? -10.371 1.912 -5.734 1.00 92.00 84 PRO A N 1
ATOM 674 C CA . PRO A 1 84 ? -11.263 1.279 -6.683 1.00 92.00 84 PRO A CA 1
ATOM 675 C C . PRO A 1 84 ? -10.442 0.647 -7.801 1.00 92.00 84 PRO A C 1
ATOM 677 O O . PRO A 1 84 ? -9.398 1.173 -8.208 1.00 92.00 84 PRO A O 1
ATOM 680 N N . ASP A 1 85 ? -10.955 -0.456 -8.334 1.00 86.25 85 ASP A N 1
ATOM 681 C CA . ASP A 1 85 ? -10.430 -1.012 -9.569 1.00 86.25 85 ASP A CA 1
ATOM 682 C C . ASP A 1 85 ? -10.758 -0.043 -10.711 1.00 86.25 85 ASP A C 1
ATOM 684 O O . ASP A 1 85 ? -11.907 0.103 -11.135 1.00 86.25 85 ASP A O 1
ATOM 688 N N . VAL A 1 86 ? -9.737 0.679 -11.167 1.00 81.75 86 VAL A N 1
ATOM 689 C CA . VAL A 1 86 ? -9.854 1.645 -12.265 1.00 81.75 86 VAL A CA 1
ATOM 690 C C . VAL A 1 86 ? -9.803 0.977 -13.640 1.00 81.75 86 VAL A C 1
ATOM 692 O O . VAL A 1 86 ? -9.860 1.676 -14.649 1.00 81.75 86 VAL A O 1
ATOM 695 N N . GLY A 1 87 ? -9.759 -0.361 -13.692 1.00 67.50 87 GLY A N 1
ATOM 696 C CA . GLY A 1 87 ? -10.099 -1.163 -14.862 1.00 67.50 87 GLY A CA 1
ATOM 697 C C . GLY A 1 87 ? -9.350 -0.807 -16.139 1.00 67.50 87 GLY A C 1
ATOM 698 O O . GLY A 1 87 ? -9.917 -0.959 -17.211 1.00 67.50 87 GLY A O 1
ATOM 699 N N . LEU A 1 88 ? -8.130 -0.276 -16.075 1.00 60.38 88 LEU A N 1
ATOM 700 C CA . LEU A 1 88 ? -7.462 0.275 -17.250 1.00 60.38 88 LEU A CA 1
ATOM 701 C C . LEU A 1 88 ? -5.949 0.252 -17.061 1.00 60.38 88 LEU A C 1
ATOM 703 O O . LEU A 1 88 ? -5.401 1.095 -16.358 1.00 60.38 88 LEU A O 1
ATOM 707 N N . LEU A 1 89 ? -5.311 -0.726 -17.707 1.00 61.38 89 LEU A N 1
ATOM 708 C CA . LEU A 1 89 ? -4.158 -0.602 -18.606 1.00 61.38 89 LEU A CA 1
ATOM 709 C C . LEU A 1 89 ? -3.729 -2.032 -18.968 1.00 61.38 89 LEU A C 1
ATOM 711 O O . LEU A 1 89 ? -3.218 -2.745 -18.113 1.00 61.38 89 LEU A O 1
ATOM 715 N N . ASP A 1 90 ? -3.878 -2.449 -20.233 1.00 74.44 90 ASP A N 1
ATOM 716 C CA . ASP A 1 90 ? -3.357 -3.757 -20.683 1.00 74.44 90 ASP A CA 1
ATOM 717 C C . ASP A 1 90 ? -1.858 -3.888 -20.372 1.00 74.44 90 ASP A C 1
ATOM 719 O O . ASP A 1 90 ? -1.345 -4.984 -20.151 1.00 74.44 90 ASP A O 1
ATOM 723 N N . ARG A 1 91 ? -1.139 -2.754 -20.373 1.00 87.38 91 ARG A N 1
ATOM 724 C CA . ARG A 1 91 ? 0.274 -2.644 -20.015 1.00 87.38 91 ARG A CA 1
ATOM 725 C C . ARG A 1 91 ? 0.601 -1.263 -19.458 1.00 87.38 91 ARG A C 1
ATOM 727 O O . ARG A 1 91 ? 0.120 -0.268 -19.989 1.00 87.38 91 ARG A O 1
ATOM 734 N N . PHE A 1 92 ? 1.507 -1.227 -18.484 1.00 91.88 92 PHE A N 1
ATOM 735 C CA . PHE A 1 92 ? 2.127 0.014 -18.026 1.00 91.88 92 PHE A CA 1
ATOM 736 C C . PHE A 1 92 ? 3.209 0.530 -18.990 1.00 91.88 92 PHE A C 1
ATOM 738 O O . PHE A 1 92 ? 3.867 -0.247 -19.692 1.00 91.88 92 PHE A O 1
ATOM 745 N N . GLU A 1 93 ? 3.429 1.840 -18.977 1.00 92.38 93 GLU A N 1
ATOM 746 C CA . GLU A 1 93 ? 4.460 2.557 -19.733 1.00 92.38 93 GLU A CA 1
ATOM 747 C C . GLU A 1 93 ? 5.585 3.055 -18.813 1.00 92.38 93 GLU A C 1
ATOM 749 O O . GLU A 1 93 ? 5.407 3.232 -17.612 1.00 92.38 93 GLU A O 1
ATOM 754 N N . VAL A 1 94 ? 6.772 3.304 -19.377 1.00 94.25 94 VAL A N 1
ATOM 755 C CA . VAL A 1 94 ? 7.877 3.922 -18.623 1.00 94.25 94 VAL A CA 1
ATOM 756 C C . VAL A 1 94 ? 7.451 5.311 -18.134 1.00 94.25 94 VAL A C 1
ATOM 758 O O . VAL A 1 94 ? 6.811 6.051 -18.874 1.00 94.25 94 VAL A O 1
ATOM 761 N N . LEU A 1 95 ? 7.859 5.667 -16.914 1.00 91.31 95 LEU A N 1
ATOM 762 C CA . LEU A 1 95 ? 7.490 6.877 -16.166 1.00 91.31 95 LEU A CA 1
ATOM 763 C C . LEU A 1 95 ? 6.071 6.894 -15.576 1.00 91.31 95 LEU A C 1
ATOM 765 O O . LEU A 1 95 ? 5.732 7.864 -14.898 1.00 91.31 95 LEU A O 1
ATOM 769 N N . GLU A 1 96 ? 5.260 5.850 -15.763 1.00 91.50 96 GLU A N 1
ATOM 770 C CA . GLU A 1 96 ? 3.994 5.736 -15.033 1.00 91.50 96 GLU A CA 1
ATOM 771 C C . GLU A 1 96 ? 4.231 5.436 -13.550 1.00 91.50 96 GLU A C 1
ATOM 773 O O . GLU A 1 96 ? 5.113 4.648 -13.194 1.00 91.50 96 GLU A O 1
ATOM 778 N N . GLU A 1 97 ? 3.439 6.077 -12.688 1.00 92.75 97 GLU A N 1
ATOM 779 C CA . GLU A 1 97 ? 3.437 5.804 -11.253 1.00 92.75 97 GLU A CA 1
ATOM 780 C C . GLU A 1 97 ? 2.509 4.629 -10.944 1.00 92.75 97 GLU A C 1
ATOM 782 O O . GLU A 1 97 ? 1.360 4.575 -11.392 1.00 92.75 97 GLU A O 1
ATOM 787 N N . VAL A 1 98 ? 3.023 3.684 -10.168 1.00 94.06 98 VAL A N 1
ATOM 788 C CA . VAL A 1 98 ? 2.337 2.447 -9.795 1.00 94.06 98 VAL A CA 1
ATOM 789 C C . VAL A 1 98 ? 2.497 2.199 -8.305 1.00 94.06 98 VAL A C 1
ATOM 791 O O . VAL A 1 98 ? 3.470 2.654 -7.705 1.00 94.06 98 VAL A O 1
ATOM 794 N N . ASP A 1 99 ? 1.579 1.437 -7.724 1.00 95.38 99 ASP A N 1
ATOM 795 C CA . ASP A 1 99 ? 1.850 0.745 -6.470 1.00 95.38 99 ASP A CA 1
ATOM 796 C C . ASP A 1 99 ? 2.293 -0.684 -6.791 1.00 95.38 99 ASP A C 1
ATOM 798 O O . ASP A 1 99 ? 1.624 -1.386 -7.556 1.00 95.38 99 ASP A O 1
ATOM 802 N N . ALA A 1 100 ? 3.403 -1.117 -6.202 1.00 96.62 100 ALA A N 1
ATOM 803 C CA . ALA A 1 100 ? 3.925 -2.469 -6.331 1.00 96.62 100 ALA A CA 1
ATOM 804 C C . ALA A 1 100 ? 3.699 -3.266 -5.047 1.00 96.62 100 ALA A C 1
ATOM 806 O O . ALA A 1 100 ? 4.061 -2.812 -3.963 1.00 96.62 100 ALA A O 1
ATOM 807 N N . LEU A 1 101 ? 3.130 -4.463 -5.171 1.00 96.62 101 LEU A N 1
ATOM 808 C CA . LEU A 1 101 ? 2.949 -5.384 -4.058 1.00 96.62 101 LEU A CA 1
ATOM 809 C C . LEU A 1 101 ? 4.294 -6.030 -3.703 1.00 96.62 101 LEU A C 1
ATOM 811 O O . LEU A 1 101 ? 4.846 -6.819 -4.475 1.00 96.62 101 LEU A O 1
ATOM 815 N N . TYR A 1 102 ? 4.829 -5.687 -2.537 1.00 94.94 102 TYR A N 1
ATOM 816 C CA . TYR A 1 102 ? 6.120 -6.159 -2.044 1.00 94.94 102 TYR A CA 1
ATOM 817 C C . TYR A 1 102 ? 6.112 -6.209 -0.515 1.00 94.94 102 TYR A C 1
ATOM 819 O O . TYR A 1 102 ? 5.597 -5.292 0.116 1.00 94.94 102 TYR A O 1
ATOM 827 N N . ASN A 1 103 ? 6.665 -7.269 0.087 1.00 92.81 103 ASN A N 1
ATOM 828 C CA . ASN A 1 103 ? 6.658 -7.476 1.546 1.00 92.81 103 ASN A CA 1
ATOM 829 C C . ASN A 1 103 ? 5.288 -7.172 2.181 1.00 92.81 103 ASN A C 1
ATOM 831 O O . ASN A 1 103 ? 5.183 -6.369 3.102 1.00 92.81 103 ASN A O 1
ATOM 835 N N . ASP A 1 104 ? 4.237 -7.770 1.613 1.00 93.12 104 ASP A N 1
ATOM 836 C CA . ASP A 1 104 ? 2.857 -7.690 2.105 1.00 93.12 104 ASP A CA 1
ATOM 837 C C . ASP A 1 104 ? 2.190 -6.299 2.090 1.00 93.12 104 ASP A C 1
ATOM 839 O O . ASP A 1 104 ? 1.065 -6.155 2.575 1.00 93.12 104 ASP A O 1
ATOM 843 N N . GLY A 1 105 ? 2.839 -5.299 1.483 1.00 95.12 105 GLY A N 1
ATOM 844 C CA . GLY A 1 105 ? 2.322 -3.941 1.312 1.00 95.12 105 GLY A CA 1
ATOM 845 C C . GLY A 1 105 ? 2.372 -3.451 -0.136 1.00 95.12 105 GLY A C 1
ATOM 846 O O . GLY A 1 105 ? 3.068 -4.005 -0.987 1.00 95.12 105 GLY A O 1
ATOM 847 N N . TRP A 1 106 ? 1.625 -2.387 -0.416 1.00 96.75 106 TRP A N 1
ATOM 848 C CA . TRP A 1 106 ? 1.609 -1.667 -1.686 1.00 96.75 106 TRP A CA 1
ATOM 849 C C . TRP A 1 106 ? 2.542 -0.461 -1.619 1.00 96.75 106 TRP A C 1
ATOM 851 O O . TRP A 1 106 ? 2.283 0.482 -0.876 1.00 96.75 106 TRP A O 1
ATOM 861 N N . TRP A 1 107 ? 3.611 -0.483 -2.411 1.00 95.62 107 TRP A N 1
ATOM 862 C CA . TRP A 1 107 ? 4.673 0.521 -2.382 1.00 95.62 107 TRP A CA 1
ATOM 863 C C . TRP A 1 107 ? 4.630 1.408 -3.611 1.00 95.62 107 TRP A C 1
ATOM 865 O O . TRP A 1 107 ? 4.716 0.914 -4.739 1.00 95.62 107 TRP A O 1
ATOM 875 N N . ARG A 1 108 ? 4.575 2.723 -3.403 1.00 94.75 108 ARG A N 1
ATOM 876 C CA . ARG A 1 108 ? 4.625 3.686 -4.505 1.00 94.75 108 ARG A CA 1
ATOM 877 C C . ARG A 1 108 ? 5.966 3.611 -5.241 1.00 94.75 108 ARG A C 1
ATOM 879 O O . ARG A 1 108 ? 7.032 3.801 -4.656 1.00 94.75 108 ARG A O 1
ATOM 886 N N . GLY A 1 109 ? 5.909 3.439 -6.555 1.00 94.56 109 GLY A N 1
ATOM 887 C CA . GLY A 1 109 ? 7.071 3.403 -7.433 1.00 94.56 109 GLY A CA 1
ATOM 888 C C . GLY A 1 109 ? 6.785 3.969 -8.820 1.00 94.56 109 GLY A C 1
ATOM 889 O O . GLY A 1 109 ? 5.682 4.419 -9.127 1.00 94.56 109 GLY A O 1
ATOM 890 N N . VAL A 1 110 ? 7.811 3.969 -9.669 1.00 95.19 110 VAL A N 1
ATOM 891 C CA . VAL A 1 110 ? 7.723 4.440 -11.059 1.00 95.19 110 VAL A CA 1
ATOM 892 C C . VAL A 1 110 ? 8.256 3.368 -11.999 1.00 95.19 110 VAL A C 1
ATOM 894 O O . VAL A 1 110 ? 9.338 2.828 -11.765 1.00 95.19 110 VAL A O 1
ATOM 897 N N . ILE A 1 111 ? 7.552 3.073 -13.092 1.00 96.00 111 ILE A N 1
ATOM 898 C CA . ILE A 1 111 ? 8.053 2.139 -14.106 1.00 96.00 111 ILE A CA 1
ATOM 899 C C . ILE A 1 111 ? 9.327 2.709 -14.742 1.00 96.00 111 ILE A C 1
ATOM 901 O O . ILE A 1 111 ? 9.292 3.719 -15.444 1.00 96.00 111 ILE A O 1
ATOM 905 N N . SER A 1 112 ? 10.465 2.040 -14.559 1.00 96.50 112 SER A N 1
ATOM 906 C CA . SER A 1 112 ? 11.739 2.440 -15.170 1.00 96.50 112 SER A CA 1
ATOM 907 C C . SER A 1 112 ? 12.015 1.706 -16.487 1.00 96.50 112 SER A C 1
ATOM 909 O O . SER A 1 112 ? 12.710 2.237 -17.366 1.00 96.50 112 SER A O 1
ATOM 911 N N . LYS A 1 113 ? 11.485 0.479 -16.635 1.00 96.75 113 LYS A N 1
ATOM 912 C CA . LYS A 1 113 ? 11.617 -0.369 -17.834 1.00 96.75 113 LYS A CA 1
ATOM 913 C C . LYS A 1 113 ? 10.394 -1.269 -18.011 1.00 96.75 113 LYS A C 1
ATOM 915 O O . LYS A 1 113 ? 9.958 -1.920 -17.065 1.00 96.75 113 LYS A O 1
ATOM 920 N N . VAL A 1 114 ? 9.932 -1.398 -19.253 1.00 96.50 114 VAL A N 1
ATOM 921 C CA . VAL A 1 114 ? 8.975 -2.434 -19.669 1.00 96.50 114 VAL A CA 1
ATOM 922 C C . VAL A 1 114 ? 9.762 -3.634 -20.199 1.00 96.50 114 VAL A C 1
ATOM 924 O O . VAL A 1 114 ? 10.633 -3.483 -21.059 1.00 96.50 114 VAL A O 1
ATOM 927 N N . LEU A 1 115 ? 9.497 -4.822 -19.660 1.00 96.06 115 LEU A N 1
ATOM 928 C CA . LEU A 1 115 ? 10.189 -6.067 -19.996 1.00 96.06 115 LEU A CA 1
ATOM 929 C C . LEU A 1 115 ? 9.255 -7.002 -20.785 1.00 96.06 115 LEU A C 1
ATOM 931 O O . LEU A 1 115 ? 8.068 -6.742 -20.960 1.00 96.06 115 LEU A O 1
ATOM 935 N N . LYS A 1 116 ? 9.797 -8.118 -21.282 1.00 93.88 116 LYS A N 1
ATOM 936 C CA . LYS A 1 116 ? 8.994 -9.165 -21.936 1.00 93.88 116 LYS A CA 1
ATOM 937 C C . LYS A 1 116 ? 8.145 -9.931 -20.910 1.00 93.88 116 LYS A C 1
ATOM 939 O O . LYS A 1 116 ? 8.525 -10.013 -19.742 1.00 93.88 116 LYS A O 1
ATOM 944 N N . ASN A 1 117 ? 7.079 -10.575 -21.390 1.00 93.44 117 ASN A N 1
ATOM 945 C CA . ASN A 1 117 ? 6.178 -11.440 -20.614 1.00 93.44 117 ASN A CA 1
ATOM 946 C C . ASN A 1 117 ? 5.475 -10.707 -19.457 1.00 93.44 117 ASN A C 1
ATOM 948 O O . ASN A 1 117 ? 5.435 -11.231 -18.346 1.00 93.44 117 ASN A O 1
ATOM 952 N N . ASP A 1 118 ? 4.984 -9.491 -19.717 1.00 92.56 118 ASP A N 1
ATOM 953 C CA . ASP A 1 118 ? 4.211 -8.668 -18.772 1.00 92.56 118 ASP A CA 1
ATOM 954 C C . ASP A 1 118 ? 4.921 -8.467 -17.429 1.00 92.56 118 ASP A C 1
ATOM 956 O O . ASP A 1 118 ? 4.380 -8.665 -16.338 1.00 92.56 118 ASP A O 1
ATOM 960 N N . ARG A 1 119 ? 6.200 -8.093 -17.533 1.00 96.81 119 ARG A N 1
ATOM 961 C CA . ARG A 1 119 ? 7.062 -7.757 -16.402 1.00 96.81 119 ARG A CA 1
ATOM 962 C C . ARG A 1 119 ? 7.583 -6.340 -16.530 1.00 96.81 119 ARG A C 1
ATOM 964 O O . ARG A 1 119 ? 7.802 -5.844 -17.635 1.00 96.81 119 ARG A O 1
ATOM 971 N N . TYR A 1 120 ? 7.879 -5.737 -15.391 1.00 97.69 120 TYR A N 1
ATOM 972 C CA . TYR A 1 120 ? 8.322 -4.351 -15.312 1.00 97.69 120 TYR A CA 1
ATOM 973 C C . TYR A 1 120 ? 9.463 -4.224 -14.311 1.00 97.69 120 TYR A C 1
ATOM 975 O O . TYR A 1 120 ? 9.490 -4.947 -13.315 1.00 97.69 120 TYR A O 1
ATOM 983 N N . SER A 1 121 ? 10.405 -3.323 -14.583 1.00 97.94 121 SER A N 1
ATOM 984 C CA . SER A 1 121 ? 11.274 -2.777 -13.539 1.00 97.94 121 SER A CA 1
ATOM 985 C C . SER A 1 121 ? 10.586 -1.557 -12.933 1.00 97.94 121 SER A C 1
ATOM 987 O O . SER A 1 121 ? 10.191 -0.655 -13.675 1.00 97.94 121 SER A O 1
ATOM 989 N N . VAL A 1 122 ? 10.482 -1.523 -11.610 1.00 97.50 122 VAL A N 1
ATOM 990 C CA . VAL A 1 122 ? 9.925 -0.410 -10.838 1.00 97.50 122 VAL A CA 1
ATOM 991 C C . VAL A 1 122 ? 11.037 0.196 -9.998 1.00 97.50 122 VAL A C 1
ATOM 993 O O . VAL A 1 122 ? 11.761 -0.529 -9.318 1.00 97.50 122 VAL A O 1
ATOM 996 N N . TYR A 1 123 ? 11.177 1.514 -10.080 1.00 96.25 123 TYR A N 1
ATOM 997 C CA . TYR A 1 123 ? 12.106 2.302 -9.283 1.00 96.25 123 TYR A CA 1
ATOM 998 C C . TYR A 1 123 ? 11.386 2.911 -8.078 1.00 96.25 123 TYR A C 1
ATOM 1000 O O . TYR A 1 123 ? 10.373 3.600 -8.246 1.00 96.25 123 TYR A O 1
ATOM 1008 N N . PHE A 1 124 ? 11.935 2.696 -6.885 1.00 93.06 124 PHE A N 1
ATOM 1009 C CA . PHE A 1 124 ? 11.434 3.252 -5.630 1.00 93.06 124 PHE A CA 1
ATOM 1010 C C . PHE A 1 124 ? 12.288 4.450 -5.234 1.00 93.06 124 PHE A C 1
ATOM 1012 O O . PHE A 1 124 ? 13.490 4.327 -5.009 1.00 93.06 124 PHE A O 1
ATOM 1019 N N . ARG A 1 125 ? 11.680 5.639 -5.159 1.00 89.12 125 ARG A N 1
ATOM 1020 C CA . ARG A 1 125 ? 12.439 6.877 -4.908 1.00 89.12 125 ARG A CA 1
ATOM 1021 C C . ARG A 1 125 ? 13.036 6.925 -3.505 1.00 89.12 125 ARG A C 1
ATOM 1023 O O . ARG A 1 125 ? 14.130 7.458 -3.353 1.00 89.12 125 ARG A O 1
ATOM 1030 N N . ASN A 1 126 ? 12.329 6.370 -2.523 1.00 86.12 126 ASN A N 1
ATOM 1031 C CA . ASN A 1 126 ? 12.714 6.433 -1.116 1.00 86.12 126 ASN A CA 1
ATOM 1032 C C . ASN A 1 126 ? 13.967 5.584 -0.856 1.00 86.12 126 ASN A C 1
ATOM 1034 O O . ASN A 1 126 ? 14.922 6.070 -0.261 1.00 86.12 126 ASN A O 1
ATOM 1038 N N . THR A 1 127 ? 14.004 4.356 -1.384 1.00 88.31 127 THR A N 1
ATOM 1039 C CA . THR A 1 127 ? 15.136 3.428 -1.207 1.00 88.31 127 THR A CA 1
ATOM 1040 C C . THR A 1 127 ? 16.199 3.535 -2.303 1.00 88.31 127 THR A C 1
ATOM 1042 O O . THR A 1 127 ? 17.300 3.019 -2.139 1.00 88.31 127 THR A O 1
ATOM 1045 N N . GLN A 1 128 ? 15.901 4.222 -3.413 1.00 90.31 128 GLN A N 1
ATOM 1046 C CA . GLN A 1 128 ? 16.737 4.294 -4.623 1.00 90.31 128 GLN A CA 1
ATOM 1047 C C . GLN A 1 128 ? 16.990 2.921 -5.274 1.00 90.31 128 GLN A C 1
ATOM 1049 O O . GLN A 1 128 ? 17.965 2.731 -6.004 1.00 90.31 128 GLN A O 1
ATOM 1054 N N . GLU A 1 129 ? 16.099 1.958 -5.039 1.00 91.75 129 GLU A N 1
ATOM 1055 C CA . GLU A 1 129 ? 16.203 0.601 -5.571 1.00 91.75 129 GLU A CA 1
ATOM 1056 C C . GLU A 1 129 ? 15.378 0.417 -6.852 1.00 91.75 129 GLU A C 1
ATOM 1058 O O . GLU A 1 129 ? 14.372 1.090 -7.082 1.00 91.75 129 GLU A O 1
ATOM 1063 N N . GLU A 1 130 ? 15.790 -0.542 -7.688 1.00 96.56 130 GLU A N 1
ATOM 1064 C CA . GLU A 1 130 ? 15.021 -1.007 -8.846 1.00 96.56 130 GLU A CA 1
ATOM 1065 C C . GLU A 1 130 ? 14.740 -2.509 -8.711 1.00 96.56 130 GLU A C 1
ATOM 1067 O O . GLU A 1 130 ? 15.663 -3.325 -8.758 1.00 96.56 130 GLU A O 1
ATOM 1072 N N . LEU A 1 131 ? 13.463 -2.887 -8.604 1.00 97.38 131 LEU A N 1
ATOM 1073 C CA . LEU A 1 131 ? 13.026 -4.283 -8.486 1.00 97.38 131 LEU A CA 1
ATOM 1074 C C . LEU A 1 131 ? 12.119 -4.684 -9.656 1.00 97.38 131 LEU A C 1
ATOM 1076 O O . LEU A 1 131 ? 11.594 -3.838 -10.381 1.00 97.38 131 LEU A O 1
ATOM 1080 N N . LYS A 1 132 ? 11.957 -5.995 -9.880 1.00 98.19 132 LYS A N 1
ATOM 1081 C CA . LYS A 1 132 ? 11.196 -6.539 -11.017 1.00 98.19 132 LYS A CA 1
ATOM 1082 C C . LYS A 1 132 ? 9.899 -7.201 -10.578 1.00 98.19 132 LYS A C 1
ATOM 1084 O O . LYS A 1 132 ? 9.947 -8.241 -9.926 1.00 98.19 132 LYS A O 1
ATOM 1089 N N . PHE A 1 133 ? 8.782 -6.728 -11.111 1.00 97.81 133 PHE A N 1
ATOM 1090 C CA . PHE A 1 133 ? 7.440 -7.210 -10.779 1.00 97.81 133 PHE A CA 1
ATOM 1091 C C . PHE A 1 133 ? 6.738 -7.823 -11.989 1.00 97.81 133 PHE A C 1
ATOM 1093 O O . PHE A 1 133 ? 7.094 -7.538 -13.141 1.00 97.81 133 PHE A O 1
ATOM 1100 N N . LYS A 1 134 ? 5.768 -8.706 -11.734 1.00 96.81 134 LYS A N 1
ATOM 1101 C CA . LYS A 1 134 ? 4.790 -9.120 -12.747 1.00 96.81 134 LYS A CA 1
ATOM 1102 C C . LYS A 1 134 ? 3.683 -8.075 -12.820 1.00 96.81 134 LYS A C 1
ATOM 1104 O O . LYS A 1 134 ? 3.459 -7.356 -11.857 1.00 96.81 134 LYS A O 1
ATOM 1109 N N . HIS A 1 135 ? 2.951 -8.047 -13.928 1.00 94.62 135 HIS A N 1
ATOM 1110 C CA . HIS A 1 135 ? 1.780 -7.184 -14.074 1.00 94.62 135 HIS A CA 1
ATOM 1111 C C . HIS A 1 135 ? 0.753 -7.366 -12.942 1.00 94.62 135 HIS A C 1
ATOM 1113 O O . HIS A 1 135 ? 0.229 -6.382 -12.447 1.00 94.62 135 HIS A O 1
ATOM 1119 N N . SER A 1 136 ? 0.524 -8.605 -12.485 1.00 93.75 136 SER A N 1
ATOM 1120 C CA . SER A 1 136 ? -0.407 -8.927 -11.386 1.00 93.75 136 SER A CA 1
ATOM 1121 C C . SER A 1 136 ? -0.034 -8.320 -10.036 1.00 93.75 136 SER A C 1
ATOM 1123 O O . SER A 1 136 ? -0.882 -8.233 -9.156 1.00 93.75 136 SER A O 1
ATOM 1125 N N . ASP A 1 137 ? 1.233 -7.951 -9.868 1.00 95.81 137 ASP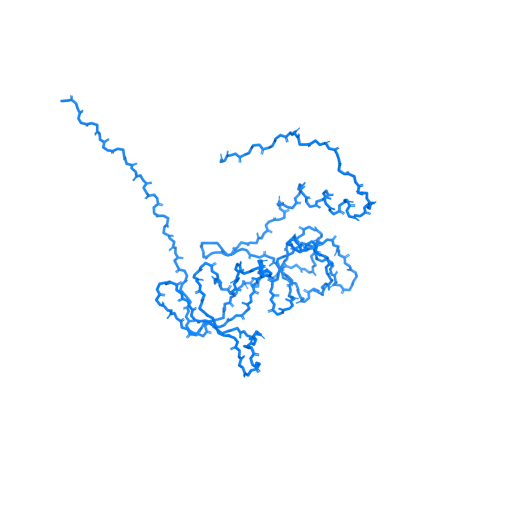 A N 1
ATOM 1126 C CA . ASP A 1 137 ? 1.774 -7.440 -8.611 1.00 95.81 137 ASP A CA 1
ATOM 1127 C C . ASP A 1 137 ? 1.841 -5.903 -8.645 1.00 95.81 137 ASP A C 1
ATOM 1129 O O . ASP A 1 137 ? 2.454 -5.288 -7.778 1.00 95.81 137 ASP A O 1
ATOM 1133 N N . LEU A 1 138 ? 1.257 -5.279 -9.673 1.00 95.00 138 LEU A N 1
ATOM 1134 C CA . LEU A 1 138 ? 1.230 -3.840 -9.882 1.00 95.00 138 LEU A CA 1
ATOM 1135 C C . LEU A 1 138 ? -0.208 -3.358 -10.033 1.00 95.00 138 LEU A C 1
ATOM 1137 O O . LEU A 1 138 ? -1.049 -4.020 -10.638 1.00 95.00 138 LEU A O 1
ATOM 1141 N N . ARG A 1 139 ? -0.462 -2.145 -9.556 1.00 94.31 139 ARG A N 1
ATOM 1142 C CA . ARG A 1 139 ? -1.695 -1.405 -9.829 1.00 94.31 139 ARG A CA 1
ATOM 1143 C C . ARG A 1 139 ? -1.377 0.054 -10.115 1.00 94.31 139 ARG A C 1
ATOM 1145 O O . ARG A 1 139 ? -0.328 0.561 -9.720 1.00 94.31 139 ARG A O 1
ATOM 1152 N N . VAL A 1 140 ? -2.297 0.738 -10.784 1.00 92.56 140 VAL A N 1
ATOM 1153 C CA . VAL A 1 140 ? -2.205 2.187 -10.992 1.00 92.56 140 VAL A CA 1
ATOM 1154 C C . VAL A 1 140 ? -2.165 2.886 -9.631 1.00 92.56 140 VAL A C 1
ATOM 1156 O O . VAL A 1 140 ? -3.030 2.633 -8.790 1.00 92.56 140 VAL A O 1
ATOM 1159 N N . HIS A 1 141 ? -1.179 3.761 -9.423 1.00 93.62 141 HIS A N 1
ATOM 1160 C CA . HIS A 1 141 ? -1.095 4.550 -8.197 1.00 93.62 141 HIS A CA 1
ATOM 1161 C C . HIS A 1 141 ? -2.266 5.541 -8.116 1.00 93.62 141 HIS A C 1
ATOM 1163 O O . HIS A 1 141 ? -2.553 6.270 -9.075 1.00 93.62 141 HIS A O 1
ATOM 1169 N N . GLN A 1 142 ? -2.938 5.564 -6.964 1.00 93.06 142 GLN A N 1
ATOM 1170 C CA . GLN A 1 142 ? -4.053 6.464 -6.685 1.00 93.06 142 GLN A CA 1
ATOM 1171 C C . GLN A 1 142 ? -3.867 7.159 -5.333 1.00 93.06 142 GLN A C 1
ATOM 1173 O O . GLN A 1 142 ? -3.580 6.519 -4.316 1.00 93.06 142 GLN A O 1
ATOM 1178 N N . ASP A 1 143 ? -4.100 8.468 -5.328 1.00 91.69 143 ASP A N 1
ATOM 1179 C CA . ASP A 1 143 ? -4.111 9.306 -4.137 1.00 91.69 143 ASP A CA 1
ATOM 1180 C C . ASP A 1 143 ? -5.537 9.409 -3.582 1.00 91.69 143 ASP A C 1
ATOM 1182 O O . ASP A 1 143 ? -6.496 9.663 -4.318 1.00 91.69 143 ASP A O 1
ATOM 1186 N N . TRP A 1 144 ? -5.674 9.246 -2.266 1.00 92.44 144 TRP A N 1
ATOM 1187 C CA . TRP A 1 144 ? -6.921 9.483 -1.541 1.00 92.44 144 TRP A CA 1
ATOM 1188 C C . TRP A 1 144 ? -6.863 10.861 -0.887 1.00 92.44 144 T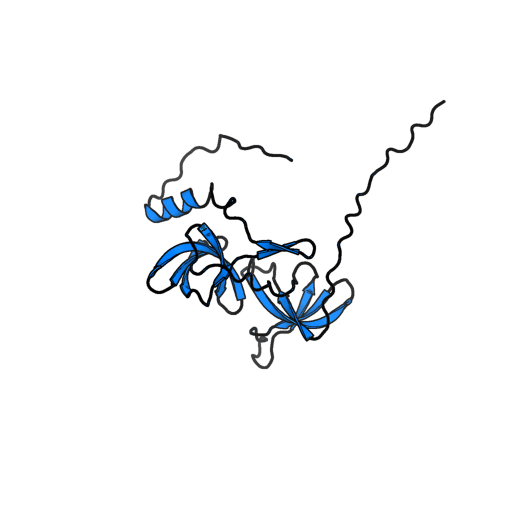RP A C 1
ATOM 1190 O O . TRP A 1 144 ? -6.111 11.072 0.061 1.00 92.44 144 TRP A O 1
ATOM 1200 N N . VAL A 1 145 ? -7.632 11.820 -1.408 1.00 89.19 145 VAL A N 1
ATOM 1201 C CA . VAL A 1 145 ? -7.590 13.219 -0.957 1.00 89.19 145 VAL A CA 1
ATOM 1202 C C . VAL A 1 145 ? -9.007 13.757 -0.807 1.00 89.19 145 VAL A C 1
ATOM 1204 O O . VAL A 1 145 ? -9.790 13.730 -1.756 1.00 89.19 145 VAL A O 1
ATOM 1207 N N . ASN A 1 146 ? -9.341 14.293 0.372 1.00 85.75 146 ASN A N 1
ATOM 1208 C CA . ASN A 1 146 ? -10.671 14.844 0.686 1.00 85.75 146 ASN A CA 1
ATOM 1209 C C . ASN A 1 146 ? -11.815 13.892 0.284 1.00 85.75 146 ASN A C 1
ATOM 1211 O O . ASN A 1 146 ? -12.785 14.294 -0.365 1.00 85.75 146 ASN A O 1
ATOM 1215 N N . CYS A 1 147 ? -11.656 12.615 0.629 1.00 86.75 147 CYS A N 1
ATOM 1216 C CA . CYS A 1 147 ? -12.638 11.558 0.391 1.00 86.75 147 CYS A CA 1
ATOM 1217 C C . CYS A 1 147 ? -12.929 11.255 -1.082 1.00 86.75 147 CYS A C 1
ATOM 1219 O O . CYS A 1 147 ? -14.031 10.830 -1.440 1.00 86.75 147 CYS A O 1
ATOM 1221 N N . LYS A 1 148 ? -11.945 11.502 -1.950 1.00 90.56 148 LYS A N 1
ATOM 1222 C CA . LYS A 1 148 ? -12.005 11.214 -3.382 1.00 90.56 148 LYS A CA 1
ATOM 1223 C C . LYS A 1 148 ? -10.700 10.583 -3.850 1.00 90.56 148 LYS A C 1
ATOM 1225 O O . LYS A 1 148 ? -9.622 10.955 -3.389 1.00 90.56 148 LYS A O 1
ATOM 1230 N N . TRP A 1 149 ? -10.822 9.659 -4.798 1.00 92.50 149 TRP A N 1
ATOM 1231 C CA .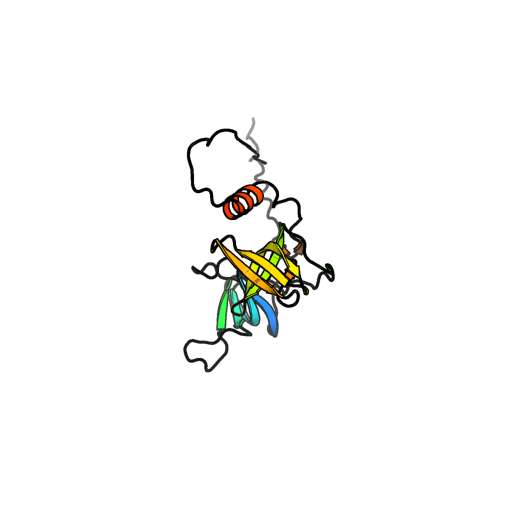 TRP A 1 149 ? -9.693 9.027 -5.473 1.00 92.50 149 TRP A CA 1
ATOM 1232 C C . TRP A 1 149 ? -9.227 9.855 -6.665 1.00 92.50 149 TRP A C 1
ATOM 1234 O O . TRP A 1 149 ? -10.041 10.312 -7.471 1.00 92.50 149 TRP A O 1
ATOM 1244 N N . PHE A 1 150 ? -7.913 10.004 -6.791 1.00 90.88 150 PHE A N 1
ATOM 1245 C CA . PHE A 1 150 ? -7.258 10.649 -7.920 1.00 90.88 150 PHE A CA 1
ATOM 1246 C C . PHE A 1 150 ? -6.184 9.727 -8.481 1.00 90.88 150 PHE A C 1
ATOM 1248 O O . PHE A 1 150 ? -5.340 9.231 -7.746 1.00 90.88 150 PHE A O 1
ATOM 1255 N N . ILE A 1 151 ? -6.190 9.522 -9.795 1.00 87.12 151 ILE A N 1
ATOM 1256 C CA . ILE A 1 151 ? -5.102 8.821 -10.478 1.00 87.12 151 ILE A CA 1
ATOM 1257 C C . ILE A 1 151 ? -3.946 9.804 -10.653 1.00 87.12 151 ILE A C 1
ATOM 1259 O O . ILE A 1 151 ? -4.151 10.915 -11.159 1.00 87.12 151 ILE A O 1
ATOM 1263 N N . ALA A 1 152 ? -2.734 9.392 -10.281 1.00 71.38 152 ALA A N 1
ATOM 1264 C CA . ALA A 1 152 ? -1.541 10.193 -10.510 1.00 71.38 152 ALA A CA 1
ATOM 1265 C C . ALA A 1 152 ? -1.380 10.470 -12.018 1.00 71.38 152 ALA A C 1
ATOM 1267 O O . ALA A 1 152 ? -1.195 9.571 -12.838 1.00 71.38 152 ALA A O 1
ATOM 1268 N N . SER A 1 153 ? -1.523 11.737 -12.416 1.00 61.66 153 SER A N 1
ATOM 1269 C CA . SER A 1 153 ? -1.464 12.130 -13.826 1.00 61.66 153 SER A CA 1
ATOM 1270 C C . SER A 1 153 ? -0.043 11.984 -14.371 1.00 61.66 153 SER A C 1
ATOM 1272 O O . SER A 1 153 ? 0.918 12.425 -13.739 1.00 61.66 153 SER A O 1
ATOM 1274 N N . LYS A 1 154 ? 0.086 11.490 -15.612 1.00 56.84 154 LYS A N 1
ATOM 1275 C CA . LYS A 1 154 ? 1.352 11.338 -16.366 1.00 56.84 154 LYS A CA 1
ATOM 1276 C C . LYS A 1 154 ? 2.215 12.616 -16.455 1.00 56.84 154 LYS A C 1
ATOM 1278 O O . LYS A 1 154 ? 3.341 12.571 -16.937 1.00 56.84 154 LYS A O 1
ATOM 1283 N N . LYS A 1 155 ? 1.704 13.778 -16.031 1.00 44.22 155 LYS A N 1
ATOM 1284 C CA . LYS A 1 155 ? 2.314 15.102 -16.240 1.00 44.22 155 LYS A CA 1
ATOM 1285 C C . LYS A 1 155 ? 3.351 15.533 -15.187 1.00 44.22 155 LYS A C 1
ATOM 1287 O O . LYS A 1 155 ? 3.960 16.580 -15.375 1.00 44.22 155 LYS A O 1
ATOM 1292 N N . GLY A 1 156 ? 3.590 14.761 -14.121 1.00 45.34 156 GLY A N 1
ATOM 1293 C CA . GLY A 1 156 ? 4.508 15.146 -13.028 1.00 45.34 156 GLY A CA 1
ATOM 1294 C C . GLY A 1 156 ? 5.922 14.543 -13.068 1.00 45.34 156 GLY A C 1
ATOM 1295 O O . GLY A 1 156 ? 6.826 15.053 -12.410 1.00 45.34 156 GLY A O 1
ATOM 1296 N N . ALA A 1 157 ? 6.156 13.482 -13.846 1.00 48.91 157 ALA A N 1
ATOM 1297 C CA . ALA A 1 157 ? 7.443 12.771 -13.865 1.00 48.91 157 ALA A CA 1
ATOM 1298 C C . ALA A 1 157 ? 8.527 13.440 -14.743 1.00 48.91 157 ALA A C 1
ATOM 1300 O O . ALA A 1 157 ? 9.667 12.978 -14.803 1.00 48.91 157 ALA A O 1
ATOM 1301 N N . HIS A 1 158 ? 8.186 14.536 -15.425 1.00 45.56 158 HIS A N 1
ATOM 1302 C CA . HIS A 1 158 ? 8.859 14.952 -16.657 1.00 45.56 158 HIS A CA 1
ATOM 1303 C C . HIS A 1 158 ? 10.155 15.774 -16.487 1.00 45.56 158 HIS A C 1
ATOM 1305 O O . HIS A 1 158 ? 10.799 16.065 -17.488 1.00 45.56 158 HIS A O 1
ATOM 1311 N N . CYS A 1 159 ? 10.576 16.169 -15.276 1.00 42.22 159 CYS A N 1
ATOM 1312 C CA . CYS A 1 159 ? 11.758 17.048 -15.143 1.00 42.22 159 CYS A CA 1
ATOM 1313 C C . CYS A 1 159 ? 12.910 16.509 -14.280 1.00 42.22 159 CYS A C 1
ATOM 1315 O O . CYS A 1 159 ? 14.049 16.907 -14.495 1.00 42.22 159 CYS A O 1
ATOM 1317 N N . PHE A 1 160 ? 12.666 15.589 -13.338 1.00 45.62 160 PHE A N 1
ATOM 1318 C CA . PHE A 1 160 ? 13.717 15.151 -12.400 1.00 45.62 160 PHE A CA 1
ATOM 1319 C C . PHE A 1 160 ? 14.109 13.669 -12.531 1.00 45.62 160 PHE A C 1
ATOM 1321 O O . PHE A 1 160 ? 15.272 13.321 -12.336 1.00 45.62 160 PHE A O 1
ATOM 1328 N N . LEU A 1 161 ? 13.178 12.786 -12.921 1.00 48.97 161 LEU A N 1
ATOM 1329 C CA . LEU A 1 161 ? 13.460 11.345 -13.038 1.00 48.97 161 LEU A CA 1
ATOM 1330 C C . LEU A 1 161 ? 14.188 10.985 -14.325 1.00 48.97 161 LEU A C 1
ATOM 1332 O O . LEU A 1 161 ? 15.026 10.087 -14.301 1.00 48.97 161 LEU A O 1
ATOM 1336 N N . GLU A 1 162 ? 13.920 11.692 -15.427 1.00 50.94 162 GLU A N 1
ATOM 1337 C CA . GLU A 1 162 ? 14.642 11.456 -16.679 1.00 50.94 162 GLU A CA 1
ATOM 1338 C C . GLU A 1 162 ? 16.147 11.675 -16.503 1.00 50.94 162 GLU A C 1
ATOM 1340 O O . GLU A 1 162 ? 16.927 10.827 -16.922 1.00 50.94 162 GLU A O 1
ATOM 1345 N N . LEU A 1 163 ? 16.561 12.743 -15.809 1.00 49.97 163 LEU A N 1
ATOM 1346 C CA . LEU A 1 163 ? 17.976 13.041 -15.564 1.00 49.97 163 LEU A CA 1
ATOM 1347 C C . LEU A 1 163 ? 18.655 11.972 -14.693 1.00 49.97 163 LEU A C 1
ATOM 1349 O O . LEU A 1 163 ? 19.771 11.549 -14.997 1.00 49.97 163 LEU A O 1
ATOM 1353 N N . HIS A 1 164 ? 17.983 11.492 -13.642 1.00 51.28 164 HIS A N 1
ATOM 1354 C CA . HIS A 1 164 ? 18.546 10.474 -12.751 1.00 51.28 164 HIS A CA 1
ATOM 1355 C C . HIS A 1 164 ? 18.591 9.080 -13.404 1.00 51.28 164 HIS A C 1
ATOM 1357 O O . HIS A 1 164 ? 19.628 8.418 -13.375 1.00 51.28 164 HIS A O 1
ATOM 1363 N N . ILE A 1 165 ? 17.518 8.655 -14.083 1.00 55.25 165 ILE A N 1
ATOM 1364 C CA . ILE A 1 165 ? 17.482 7.387 -14.834 1.00 55.25 165 ILE A CA 1
ATOM 1365 C C . ILE A 1 165 ? 18.485 7.421 -15.998 1.00 55.25 165 ILE A C 1
ATOM 1367 O O . ILE A 1 165 ? 19.141 6.416 -16.279 1.00 55.25 165 ILE A O 1
ATOM 1371 N N . TRP A 1 166 ? 18.643 8.563 -16.672 1.00 49.16 166 TRP A N 1
ATOM 1372 C CA . TRP A 1 166 ? 19.656 8.745 -17.712 1.00 49.16 166 TRP A CA 1
ATOM 1373 C C . TRP A 1 166 ? 21.082 8.640 -17.153 1.00 49.16 166 TRP A C 1
ATOM 1375 O O . TRP A 1 166 ? 21.915 7.956 -17.750 1.00 49.16 166 TRP A O 1
ATOM 1385 N N . SER A 1 167 ? 21.344 9.223 -15.979 1.00 53.47 167 SER A N 1
ATOM 1386 C CA . SER A 1 167 ? 22.631 9.118 -15.274 1.00 53.47 167 SER A CA 1
ATOM 1387 C C . SER A 1 167 ? 22.972 7.670 -14.885 1.00 53.47 167 SER A C 1
ATOM 1389 O O . SER A 1 167 ? 24.048 7.171 -15.229 1.00 53.47 167 SER A O 1
ATOM 1391 N N . LEU A 1 168 ? 22.020 6.935 -14.293 1.00 54.72 168 LEU A N 1
ATOM 1392 C CA . LEU A 1 168 ? 22.185 5.511 -13.959 1.00 54.72 168 LEU A CA 1
ATOM 1393 C C . LEU A 1 168 ? 22.456 4.640 -15.198 1.00 54.72 168 LEU A C 1
ATOM 1395 O O . LEU A 1 168 ? 23.214 3.675 -15.124 1.00 54.72 168 LEU A O 1
ATOM 1399 N N . ARG A 1 169 ? 21.877 4.982 -16.358 1.00 57.94 169 ARG A N 1
ATOM 1400 C CA . ARG A 1 169 ? 22.119 4.2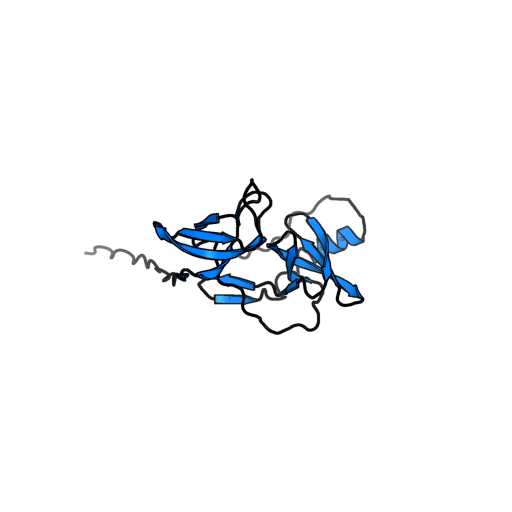69 -17.626 1.00 57.94 169 ARG A CA 1
ATOM 1401 C C . ARG A 1 169 ? 23.497 4.546 -18.235 1.00 57.94 169 ARG A C 1
ATOM 1403 O O . ARG A 1 169 ? 23.962 3.721 -19.018 1.00 57.94 169 ARG A O 1
ATOM 1410 N N . LYS A 1 170 ? 24.135 5.679 -17.924 1.00 51.19 170 LYS A N 1
ATOM 1411 C CA . LYS A 1 170 ? 25.436 6.073 -18.494 1.00 51.19 170 LYS A CA 1
ATOM 1412 C C . LYS A 1 170 ? 26.639 5.784 -17.598 1.00 51.19 170 LYS A C 1
ATOM 1414 O O . LYS A 1 170 ? 27.752 5.767 -18.111 1.00 51.19 170 LYS A O 1
ATOM 1419 N N . GLY A 1 171 ? 26.440 5.513 -16.306 1.00 42.62 171 GLY A N 1
ATOM 1420 C CA . GLY A 1 171 ? 27.539 5.148 -15.406 1.00 42.62 171 GLY A CA 1
ATOM 1421 C C . GLY A 1 171 ? 28.579 6.260 -15.211 1.00 42.62 171 GLY A C 1
ATOM 1422 O O . GLY A 1 171 ? 29.751 5.965 -14.997 1.00 42.62 171 GLY A O 1
ATOM 1423 N N . GLU A 1 172 ? 28.181 7.532 -15.287 1.00 41.25 172 GLU A N 1
ATOM 1424 C CA . GLU A 1 172 ? 29.087 8.669 -15.088 1.00 41.25 172 GLU A CA 1
ATOM 1425 C C . GLU A 1 172 ? 28.832 9.332 -13.727 1.00 41.25 172 GLU A C 1
ATOM 1427 O O . GLU A 1 172 ? 27.902 10.113 -13.548 1.00 41.25 172 GLU A O 1
ATOM 1432 N N . MET A 1 173 ? 29.691 9.036 -12.746 1.00 43.09 173 MET A N 1
ATOM 1433 C CA . MET A 1 173 ? 29.781 9.808 -11.506 1.00 43.09 173 MET A CA 1
ATOM 1434 C C . MET A 1 173 ? 30.683 11.023 -11.726 1.00 43.09 173 MET A C 1
ATOM 1436 O O . MET A 1 173 ? 31.907 10.914 -11.638 1.00 43.09 173 MET A O 1
ATOM 1440 N N . LYS A 1 174 ? 30.091 12.195 -11.975 1.00 35.47 174 LYS A N 1
ATOM 1441 C CA . LYS A 1 174 ? 30.750 13.482 -11.713 1.00 35.47 174 LYS A CA 1
ATOM 1442 C C . LYS A 1 174 ? 29.728 14.590 -11.462 1.00 35.47 174 LYS A C 1
ATOM 1444 O O . LYS A 1 174 ? 29.065 15.058 -12.379 1.00 35.47 174 LYS A O 1
ATOM 1449 N N . TRP A 1 175 ? 29.655 15.034 -10.208 1.00 35.44 175 TRP A N 1
ATOM 1450 C CA . TRP A 1 175 ? 29.016 16.290 -9.827 1.00 35.44 175 TRP A CA 1
ATOM 1451 C C . TRP A 1 175 ? 30.056 17.407 -9.821 1.00 35.44 175 TRP A C 1
ATOM 1453 O O . TRP A 1 175 ? 31.032 17.336 -9.076 1.00 35.44 175 TRP A O 1
ATOM 1463 N N . SER A 1 176 ? 29.815 18.456 -10.604 1.00 33.22 176 SER A N 1
ATOM 1464 C CA . SER A 1 176 ? 30.297 19.804 -10.305 1.00 33.22 176 SER A CA 1
ATOM 1465 C C . SER A 1 176 ? 29.523 20.836 -11.133 1.00 33.22 176 SER A C 1
ATOM 1467 O O . SER A 1 176 ? 29.677 20.882 -12.348 1.00 33.22 176 SER A O 1
ATOM 1469 N N . VAL A 1 177 ? 28.777 21.685 -10.413 1.00 38.00 177 VAL A N 1
ATOM 1470 C CA . VAL A 1 177 ? 28.328 23.043 -10.776 1.00 38.00 177 VAL A CA 1
ATOM 1471 C C . VAL A 1 177 ? 27.231 23.147 -11.848 1.00 38.00 177 VAL A C 1
ATOM 1473 O O . VAL A 1 177 ? 27.498 23.081 -13.039 1.00 38.00 177 VAL A O 1
ATOM 1476 N N . LEU A 1 178 ? 25.989 23.368 -11.400 1.00 34.03 178 LEU A N 1
ATOM 1477 C CA . LEU A 1 178 ? 25.237 24.625 -11.575 1.00 34.03 178 LEU A CA 1
ATOM 1478 C C . LEU A 1 178 ? 23.884 24.488 -10.851 1.00 34.03 178 LEU A C 1
ATOM 1480 O O . LEU A 1 178 ? 22.868 24.109 -11.428 1.00 34.03 178 LEU A O 1
ATOM 1484 N N . ALA A 1 179 ? 23.892 24.798 -9.554 1.00 40.97 179 ALA A N 1
ATOM 1485 C CA . ALA A 1 179 ? 22.741 25.453 -8.954 1.00 40.97 179 ALA A CA 1
ATOM 1486 C C . ALA A 1 179 ? 22.763 26.884 -9.502 1.00 40.97 179 ALA A C 1
ATOM 1488 O O . ALA A 1 179 ? 23.709 27.603 -9.205 1.00 40.97 179 ALA A O 1
ATOM 1489 N N . ASP A 1 180 ? 21.852 27.196 -10.424 1.00 40.91 180 ASP A N 1
ATOM 1490 C CA . ASP A 1 180 ? 21.268 28.526 -10.665 1.00 40.91 180 ASP A CA 1
ATOM 1491 C C . ASP A 1 180 ? 20.594 28.560 -12.044 1.00 40.91 180 ASP A C 1
ATOM 1493 O O . ASP A 1 180 ? 21.208 28.864 -13.063 1.00 40.91 180 ASP A O 1
ATOM 1497 N N . ALA A 1 181 ? 19.299 28.251 -12.060 1.00 33.25 181 ALA A N 1
ATOM 1498 C CA . ALA A 1 181 ? 18.307 28.895 -12.920 1.00 33.25 181 ALA A CA 1
ATOM 1499 C C . ALA A 1 181 ? 16.927 28.481 -12.399 1.00 33.25 181 ALA A C 1
ATOM 1501 O O . ALA A 1 181 ? 16.513 27.330 -12.517 1.00 33.25 181 ALA A O 1
ATOM 1502 N N . GLY A 1 182 ? 16.269 29.419 -11.721 1.00 44.16 182 GLY A N 1
ATOM 1503 C CA . GLY A 1 182 ? 15.063 29.173 -10.951 1.00 44.16 182 GLY A CA 1
ATOM 1504 C C . GLY A 1 182 ? 13.843 28.789 -11.780 1.00 44.16 182 GLY A C 1
ATOM 1505 O O . GLY A 1 182 ? 13.644 29.232 -12.908 1.00 44.16 182 GLY A O 1
ATOM 1506 N N . CYS A 1 183 ? 12.963 28.035 -11.133 1.00 32.91 183 CYS A N 1
ATOM 1507 C CA . CYS A 1 183 ? 11.544 28.047 -11.436 1.00 32.91 183 CYS A CA 1
ATOM 1508 C C . CYS A 1 183 ? 10.814 28.348 -10.125 1.00 32.91 183 CYS A C 1
ATOM 1510 O O . CYS A 1 183 ? 10.501 27.463 -9.334 1.00 32.91 183 CYS A O 1
ATOM 1512 N N . LEU A 1 184 ? 10.644 29.644 -9.867 1.00 37.81 184 LEU A N 1
ATOM 1513 C CA . LEU A 1 184 ? 9.652 30.152 -8.931 1.00 37.81 184 LEU A CA 1
ATOM 1514 C C . LEU A 1 184 ? 8.274 29.821 -9.507 1.00 37.81 184 LEU A C 1
ATOM 1516 O O . LEU A 1 184 ? 7.925 30.336 -10.563 1.00 37.81 184 LEU A O 1
ATOM 1520 N N . PHE A 1 185 ? 7.490 29.027 -8.789 1.00 31.11 185 PHE A N 1
ATOM 1521 C CA . PHE A 1 185 ? 6.037 29.143 -8.814 1.00 31.11 185 PHE A CA 1
ATOM 1522 C C . PHE A 1 185 ? 5.553 29.109 -7.365 1.00 31.11 185 PHE A C 1
ATOM 1524 O O . PHE A 1 185 ? 5.453 28.055 -6.743 1.00 31.11 185 PHE A O 1
ATOM 1531 N N . PHE A 1 186 ? 5.326 30.303 -6.820 1.00 33.69 186 PHE A N 1
ATOM 1532 C CA . PHE A 1 186 ? 4.361 30.513 -5.749 1.00 33.69 186 PHE A CA 1
ATOM 1533 C C . PHE A 1 186 ? 3.009 30.786 -6.418 1.00 33.69 186 PHE A C 1
ATOM 1535 O O . PHE A 1 186 ? 2.957 31.660 -7.280 1.00 33.69 186 PHE A O 1
ATOM 1542 N N . LEU A 1 187 ? 2.002 30.016 -5.981 1.00 43.66 187 LEU A N 1
ATOM 1543 C CA . LEU A 1 187 ? 0.537 30.193 -6.054 1.00 43.66 187 LEU A CA 1
ATOM 1544 C C . LEU A 1 187 ? -0.095 30.632 -7.386 1.00 43.66 187 LEU A C 1
ATOM 1546 O O . LEU A 1 187 ? 0.042 31.810 -7.778 1.00 43.66 187 LEU A O 1
#

pLDDT: mean 79.27, std 22.23, range [31.11, 98.44]

Secondary structure (DSSP, 8-state):
--PPPPP------------PPPTT-EEEE---STT-TTEEEEEEEEEE-STTEEEEEEEEEE-TTSSSEEEEEEEGGGEEEPPP-----SS--TT-EEEEEETTEEEEEEEEEEETTTEEEEEETTTTEEEEEEGGGEEE-EEEETTEEEE--TTSSTTTHHHHHHHHHHT----------------

Foldseek 3Di:
DDDDPPPPPPPPPPPLVQDDDDAQAKKWFFDPPPPGPQWTFIWGFHDDDPPQKTWIFTPPDAPPVNPGTDIDIGHSVGIGHPDDQPVDDPADDFQFWKFFQDPRITGIWTFHDDDPPQKTWTAHPVVRDTDMDHNVRIDFDWDQDSNDIDGDDSPPSPDPVVVVSVCVVVVDDDDDDDDDDDDDDDD